Protein AF-A0A0H3I2M7-F1 (afdb_monomer_lite)

Foldseek 3Di:
DDDPPDDDDQDPVSCQQVPLDPAEDECLLQLQCAPVNDGDDLVSSVVSVVVVVVVCCVPRVNHHYDADPPGSVVSVVVNVVCVLVLVLQLQLLVVLLLVLPDADDLVRLVVSLVVSLVSCVVSVHACQQQSNVLSLLSSQPPDPDALSCLLSVRDNPDDSSSSSSSSSLSVVLLVQVLVVVVCVLVVHPDDGDDDDPRPSSVVVSCLQPVDDDDDDDDDDPDSRRDGDLVSRDPDPSSSVSCCVRVVPD

pLDDT: mean 80.46, std 16.55, range [29.14, 97.88]

Sequence (249 aa):
MNEKKGSAELDYFDSIFLNDNKLTLD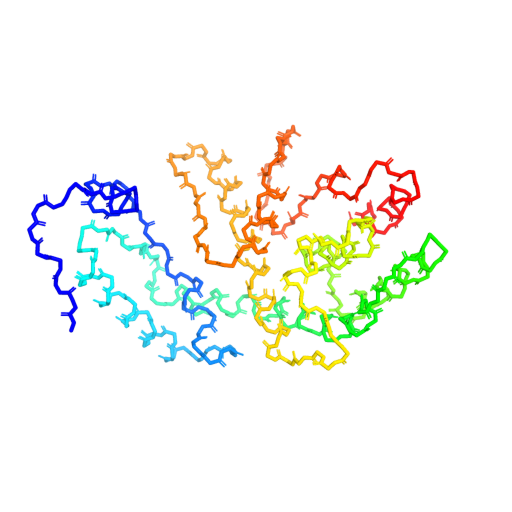LTFWVLESNKREFPSTDIMDEQLNYAKSNLKRALPNVKVAEYPGGNIYYHNISSAIKNITNQRMDLLLKAAPLINRQFTSETREAIVHEIFELVDECKLSRSDISVILIFLRITMNEKKNPAQGVIKDSQCYTLKKAYNTACDLGSIEWLINLIRKHEMENSHFNIAFITQDKALAKLGALMLAQKNSSSDGDKISAKTSFPMSIFSDSLQTLNLVKKYLSND

Organism: Pectobacterium parmentieri (NCBI:txid1905730)

Radius of gyration: 20.04 Å; chains: 1; bounding box: 41×41×62 Å

Structure (mmCIF, N/CA/C/O backbone):
data_AF-A0A0H3I2M7-F1
#
_entry.id   AF-A0A0H3I2M7-F1
#
loop_
_atom_site.group_PDB
_atom_site.id
_atom_site.type_symbol
_atom_site.label_atom_id
_atom_site.label_alt_id
_atom_site.label_comp_id
_atom_site.label_asym_id
_atom_site.label_entity_id
_atom_site.label_seq_id
_atom_site.pdbx_PDB_ins_code
_atom_site.Cartn_x
_atom_site.Cartn_y
_atom_site.Cartn_z
_atom_site.occupancy
_atom_site.B_iso_or_equiv
_atom_site.auth_seq_id
_atom_site.auth_comp_id
_atom_site.auth_asym_id
_atom_site.auth_atom_id
_atom_site.pdbx_PDB_model_num
ATOM 1 N N . MET A 1 1 ? -13.767 -11.898 -30.631 1.00 38.69 1 MET A N 1
ATOM 2 C CA . MET A 1 1 ? -12.843 -10.800 -30.273 1.00 38.69 1 MET A CA 1
ATOM 3 C C . MET A 1 1 ? -13.276 -9.598 -31.092 1.00 38.69 1 MET A C 1
ATOM 5 O O . MET A 1 1 ? -13.317 -9.725 -32.306 1.00 38.69 1 MET A O 1
ATOM 9 N N . ASN A 1 2 ? -13.719 -8.512 -30.457 1.00 34.72 2 ASN A N 1
ATOM 10 C CA . ASN A 1 2 ? -14.200 -7.335 -31.183 1.00 34.72 2 ASN A CA 1
ATOM 11 C C . ASN A 1 2 ? -13.000 -6.507 -31.649 1.00 34.72 2 ASN A C 1
ATOM 13 O O . ASN A 1 2 ? -12.452 -5.726 -30.879 1.00 34.72 2 ASN A O 1
ATOM 17 N N . GLU A 1 3 ? -12.588 -6.691 -32.900 1.00 41.00 3 GLU A N 1
ATOM 18 C CA . GLU A 1 3 ? -11.785 -5.693 -33.605 1.00 41.00 3 GLU A CA 1
ATOM 19 C C . GLU A 1 3 ? -12.649 -4.431 -33.776 1.00 41.00 3 GLU A C 1
ATOM 21 O O . GLU A 1 3 ? -13.757 -4.505 -34.318 1.00 41.00 3 GLU A O 1
ATOM 26 N N . LYS A 1 4 ? -12.187 -3.274 -33.273 1.00 44.56 4 LYS A N 1
ATOM 27 C CA . LYS A 1 4 ? -12.850 -1.986 -33.538 1.00 44.56 4 LYS A CA 1
ATOM 28 C C . LYS A 1 4 ? -12.800 -1.751 -35.058 1.00 44.56 4 LYS A C 1
ATOM 30 O O . LYS A 1 4 ? -11.735 -1.531 -35.628 1.00 44.56 4 LYS A O 1
ATOM 35 N N . LYS A 1 5 ? -13.961 -1.828 -35.716 1.00 42.75 5 LYS A N 1
ATOM 36 C CA . LYS A 1 5 ? -14.149 -1.444 -37.121 1.00 42.75 5 LYS A CA 1
ATOM 37 C C . LYS A 1 5 ? -14.041 0.077 -37.259 1.00 42.75 5 LYS A C 1
ATOM 39 O O . LYS A 1 5 ? -14.928 0.778 -36.789 1.00 42.75 5 LYS A O 1
ATOM 44 N N . GLY A 1 6 ? -13.040 0.537 -38.007 1.00 44.16 6 GLY A N 1
ATOM 45 C CA . GLY A 1 6 ? -13.028 1.853 -38.656 1.00 44.16 6 GLY A CA 1
ATOM 46 C C . GLY A 1 6 ? -12.839 3.062 -37.736 1.00 44.16 6 GLY A C 1
ATOM 47 O O . GLY A 1 6 ? -12.928 2.963 -36.519 1.00 44.16 6 GLY A O 1
ATOM 48 N N . SER A 1 7 ? -12.538 4.198 -38.368 1.00 50.72 7 SER A N 1
ATOM 49 C CA . SER A 1 7 ? -12.107 5.489 -37.813 1.00 50.72 7 SER A CA 1
ATOM 50 C C . SER A 1 7 ? -13.104 6.138 -36.838 1.00 50.72 7 SER A C 1
ATOM 52 O O . SER A 1 7 ? -13.720 7.157 -37.150 1.00 50.72 7 SER A O 1
ATOM 54 N N . ALA A 1 8 ? -13.284 5.550 -35.661 1.00 56.09 8 ALA A N 1
ATOM 55 C CA . ALA A 1 8 ? -13.907 6.228 -34.536 1.00 56.09 8 ALA A CA 1
ATOM 56 C C . ALA A 1 8 ? -12.916 7.261 -33.980 1.00 56.09 8 ALA A C 1
ATOM 58 O O . ALA A 1 8 ? -11.735 6.944 -33.823 1.00 56.09 8 ALA A O 1
ATOM 59 N N . GLU A 1 9 ? -13.387 8.480 -33.696 1.00 60.38 9 GLU A N 1
ATOM 60 C CA . GLU A 1 9 ? -12.629 9.429 -32.874 1.00 60.38 9 GLU A CA 1
ATOM 61 C C . GLU A 1 9 ? -12.138 8.705 -31.618 1.00 60.38 9 GLU A C 1
ATOM 63 O O . GLU A 1 9 ? -12.906 7.991 -30.964 1.00 60.38 9 GLU A O 1
ATOM 68 N N . LEU A 1 10 ? -10.843 8.847 -31.325 1.00 60.72 10 LEU A N 1
ATOM 69 C CA . LEU A 1 10 ? -10.252 8.287 -30.117 1.00 60.72 10 LEU A CA 1
ATOM 70 C C . LEU A 1 10 ? -11.022 8.858 -28.924 1.00 60.72 10 LEU A C 1
ATOM 72 O O . LEU A 1 10 ? -11.097 10.076 -28.757 1.00 60.72 10 LEU A O 1
ATOM 76 N N . ASP A 1 11 ? -11.609 7.986 -28.108 1.00 67.81 11 ASP A N 1
ATOM 77 C CA . ASP A 1 11 ? -12.215 8.422 -26.856 1.00 67.81 11 ASP A CA 1
ATOM 78 C C . ASP A 1 11 ? -11.144 8.979 -25.895 1.00 67.81 11 ASP A C 1
ATOM 80 O O . ASP A 1 11 ? -9.942 8.894 -26.148 1.00 67.81 11 ASP A O 1
ATOM 84 N N . TYR A 1 12 ? -11.560 9.603 -24.788 1.00 62.97 12 TYR A N 1
ATOM 85 C CA . TYR A 1 12 ? -10.623 10.235 -23.850 1.00 62.97 12 TYR A CA 1
ATOM 86 C C . TYR A 1 12 ? -9.526 9.271 -23.368 1.00 62.97 12 TYR A C 1
ATOM 88 O O . TYR A 1 12 ? -8.372 9.674 -23.236 1.00 62.97 12 TYR A O 1
ATOM 96 N N . PHE A 1 13 ? -9.859 7.995 -23.160 1.00 67.75 13 PHE A N 1
ATOM 97 C CA . PHE A 1 13 ? -8.889 6.985 -22.756 1.00 67.75 13 PHE A CA 1
ATOM 98 C C . PHE A 1 13 ? -7.943 6.660 -23.917 1.00 67.75 13 PHE A C 1
ATOM 100 O O . PHE A 1 13 ? -6.727 6.778 -23.773 1.00 67.75 13 PHE A O 1
ATOM 107 N N . ASP A 1 14 ? -8.494 6.361 -25.091 1.00 66.25 14 ASP A N 1
ATOM 108 C CA . ASP A 1 14 ? -7.743 6.119 -26.320 1.00 66.25 14 ASP A CA 1
ATOM 109 C C . ASP A 1 14 ? -6.790 7.297 -26.635 1.00 66.25 14 ASP A C 1
ATOM 111 O O . ASP A 1 14 ? -5.629 7.080 -26.965 1.00 66.25 14 ASP A O 1
ATOM 115 N N . SER A 1 15 ? -7.198 8.552 -26.425 1.00 66.12 15 SER A N 1
ATOM 116 C CA . SER A 1 15 ? -6.355 9.738 -26.654 1.00 66.12 15 SER A CA 1
ATOM 117 C C . SER A 1 15 ? -5.155 9.869 -25.698 1.00 66.12 15 SER A C 1
ATOM 119 O O . SER A 1 15 ? -4.129 10.446 -26.071 1.00 66.12 15 SER A O 1
ATOM 121 N N . ILE A 1 16 ? -5.248 9.320 -24.480 1.00 68.81 16 ILE A N 1
ATOM 122 C CA . ILE A 1 16 ? -4.160 9.330 -23.486 1.00 68.81 16 ILE A CA 1
ATOM 123 C C . ILE A 1 16 ? -3.119 8.247 -23.792 1.00 68.81 16 ILE A C 1
ATOM 125 O O . ILE A 1 16 ? -1.935 8.444 -23.509 1.00 68.81 16 ILE A O 1
ATOM 129 N N . PHE A 1 17 ? -3.527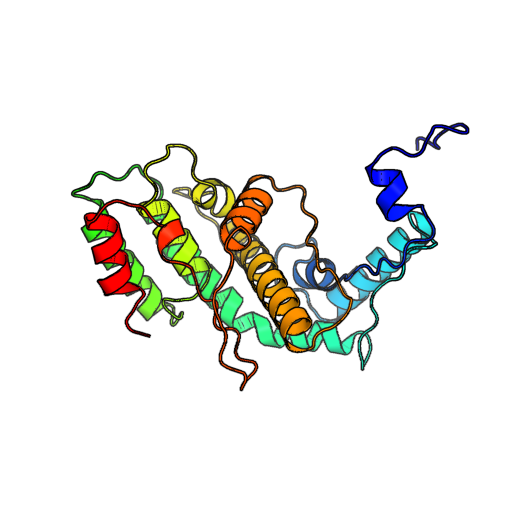 7.116 -24.369 1.00 67.31 17 PHE A N 1
ATOM 130 C CA . PHE A 1 17 ? -2.644 5.958 -24.556 1.00 67.31 17 PHE A CA 1
ATOM 131 C C . PHE A 1 17 ? -2.240 5.686 -26.011 1.00 67.31 17 PHE A C 1
ATOM 133 O O . PHE A 1 17 ? -1.226 5.029 -26.228 1.00 67.31 17 PHE A O 1
ATOM 140 N N . LEU A 1 18 ? -3.007 6.156 -26.999 1.00 65.94 18 LEU A N 1
ATOM 141 C CA . LEU A 1 18 ? -2.792 5.856 -28.423 1.00 65.94 18 LEU A CA 1
ATOM 142 C C . LEU A 1 18 ? -2.214 7.028 -29.226 1.00 65.94 18 LEU A C 1
ATOM 144 O O . LEU A 1 18 ? -1.756 6.812 -30.347 1.00 65.94 18 LEU A O 1
ATOM 148 N N . ASN A 1 19 ? -2.197 8.243 -28.670 1.00 64.69 19 ASN A N 1
ATOM 149 C CA . ASN A 1 19 ? -1.434 9.352 -29.247 1.00 64.69 19 ASN A CA 1
ATOM 150 C C . ASN A 1 19 ? 0.065 9.199 -28.938 1.00 64.69 19 ASN A C 1
ATOM 152 O O . ASN A 1 19 ? 0.439 8.456 -28.029 1.00 64.69 19 ASN A O 1
ATOM 156 N N . ASP A 1 20 ? 0.909 9.902 -29.702 1.00 59.69 20 ASP A N 1
ATOM 157 C CA . ASP A 1 20 ? 2.383 9.889 -29.642 1.00 59.69 20 ASP A CA 1
ATOM 158 C C . ASP A 1 20 ? 2.896 10.566 -28.351 1.00 59.69 20 ASP A C 1
ATOM 160 O O . ASP A 1 20 ? 3.524 11.629 -28.323 1.00 59.69 20 ASP A O 1
ATOM 164 N N . ASN A 1 21 ? 2.502 9.979 -27.229 1.00 61.84 21 ASN A N 1
ATOM 165 C CA . ASN A 1 21 ? 2.554 10.579 -25.917 1.00 61.84 21 ASN A CA 1
ATOM 166 C C . ASN A 1 21 ? 3.865 10.176 -25.247 1.00 61.84 21 ASN A C 1
ATOM 168 O O . ASN A 1 21 ? 4.291 9.023 -25.296 1.00 61.84 21 ASN A O 1
ATOM 172 N N . LYS A 1 22 ? 4.490 11.118 -24.533 1.00 76.50 22 LYS A N 1
ATOM 173 C CA . LYS A 1 22 ? 5.675 10.887 -23.682 1.00 76.50 22 LYS A CA 1
ATOM 174 C C . LYS A 1 22 ? 5.338 10.071 -22.417 1.00 76.50 22 LYS A C 1
ATOM 176 O O . LYS A 1 22 ? 5.921 10.298 -21.361 1.00 76.50 22 LYS A O 1
ATOM 181 N N . LEU A 1 23 ? 4.361 9.172 -22.510 1.00 85.50 23 LEU A N 1
ATOM 182 C CA . LEU A 1 23 ? 3.895 8.325 -21.428 1.00 85.50 23 LEU A CA 1
ATOM 183 C C . LEU A 1 23 ? 4.835 7.131 -21.268 1.00 85.50 23 LEU A C 1
ATOM 185 O O . LEU A 1 23 ? 5.169 6.446 -22.238 1.00 85.50 23 LEU A O 1
ATOM 189 N N . THR A 1 24 ? 5.189 6.854 -20.019 1.00 89.50 24 THR A N 1
ATOM 190 C CA . THR A 1 24 ? 5.901 5.642 -19.628 1.00 89.50 24 THR A CA 1
ATOM 191 C C . THR A 1 24 ? 5.062 4.904 -18.591 1.00 89.50 24 THR A C 1
ATOM 193 O O . THR A 1 24 ? 4.664 5.495 -17.589 1.00 89.50 24 THR A O 1
ATOM 196 N N . LEU A 1 25 ? 4.788 3.622 -18.826 1.00 91.12 25 LEU A N 1
ATOM 197 C CA . LEU A 1 25 ? 4.092 2.749 -17.885 1.00 91.12 25 LEU A CA 1
ATOM 198 C C . LEU A 1 25 ? 5.090 2.026 -16.986 1.00 91.12 25 LEU A C 1
ATOM 200 O O . LEU A 1 25 ? 6.002 1.360 -17.474 1.00 91.12 25 LEU A O 1
ATOM 204 N N . ASP A 1 26 ? 4.872 2.106 -15.679 1.00 91.56 26 ASP A N 1
ATOM 205 C CA . ASP A 1 26 ? 5.591 1.306 -14.696 1.00 91.56 26 ASP A CA 1
ATOM 206 C C . ASP A 1 26 ? 4.775 0.056 -14.336 1.00 91.56 26 ASP A C 1
ATOM 208 O O . ASP A 1 26 ? 3.607 0.139 -13.960 1.00 91.56 26 ASP A O 1
ATOM 212 N N . LEU A 1 27 ? 5.405 -1.113 -14.456 1.00 91.94 27 LEU A N 1
ATOM 213 C CA . LEU A 1 27 ? 4.807 -2.417 -14.165 1.00 91.94 27 LEU A CA 1
ATOM 214 C C . LEU A 1 27 ? 5.106 -2.932 -12.751 1.00 91.94 27 LEU A C 1
ATOM 216 O O . LEU A 1 27 ? 4.725 -4.054 -12.428 1.00 91.94 27 LEU A O 1
ATOM 220 N N . THR A 1 28 ? 5.761 -2.143 -11.899 1.00 90.19 28 THR A N 1
ATOM 221 C CA . THR A 1 28 ? 6.196 -2.562 -10.558 1.00 90.19 28 THR A CA 1
ATOM 222 C C . THR A 1 28 ? 5.054 -3.174 -9.743 1.00 90.19 28 THR A C 1
ATOM 224 O O . THR A 1 28 ? 5.177 -4.308 -9.292 1.00 90.19 28 THR A O 1
ATOM 227 N N . PHE A 1 29 ? 3.900 -2.508 -9.634 1.00 87.38 29 PHE A N 1
ATOM 228 C CA . PHE A 1 29 ? 2.763 -3.048 -8.873 1.00 87.38 29 PHE A CA 1
ATOM 229 C C . PHE A 1 29 ? 2.151 -4.308 -9.476 1.00 87.38 29 PHE A C 1
ATOM 231 O O . PHE A 1 29 ? 1.806 -5.224 -8.734 1.00 87.38 29 PHE A O 1
ATOM 238 N N . TRP A 1 30 ? 2.091 -4.396 -10.807 1.00 87.88 30 TRP A N 1
ATOM 239 C CA . TRP A 1 30 ? 1.631 -5.608 -11.486 1.00 87.88 30 TRP A CA 1
ATOM 240 C C . TRP A 1 30 ? 2.498 -6.817 -11.116 1.00 87.88 30 TRP A C 1
ATOM 242 O O . TRP A 1 30 ? 1.993 -7.902 -10.829 1.00 87.88 30 TRP A O 1
ATOM 252 N N . VAL A 1 31 ? 3.817 -6.616 -11.102 1.00 89.38 31 VAL A N 1
ATOM 253 C CA . VAL A 1 31 ? 4.798 -7.660 -10.793 1.00 89.38 31 VAL A CA 1
ATOM 254 C C . VAL A 1 31 ? 4.773 -8.045 -9.311 1.00 89.38 31 VAL A C 1
ATOM 256 O O . VAL A 1 31 ? 4.933 -9.221 -8.993 1.00 89.38 31 VAL A O 1
ATOM 259 N N . LEU A 1 32 ? 4.560 -7.080 -8.410 1.00 84.75 32 LEU A N 1
ATOM 260 C CA . LEU A 1 32 ? 4.584 -7.297 -6.960 1.00 84.75 32 LEU A CA 1
ATOM 261 C C . LEU A 1 32 ? 3.312 -7.949 -6.406 1.00 84.75 32 LEU A C 1
ATOM 263 O O . LEU A 1 32 ? 3.423 -8.790 -5.518 1.00 84.75 32 LEU A O 1
ATOM 267 N N . GLU A 1 33 ? 2.126 -7.564 -6.887 1.00 79.19 33 GLU A N 1
ATOM 268 C CA . GLU A 1 33 ? 0.854 -8.076 -6.351 1.00 79.19 33 GLU A CA 1
ATOM 269 C C . GLU A 1 33 ? 0.611 -9.531 -6.770 1.00 79.19 33 GLU A C 1
ATOM 271 O O . GLU A 1 33 ? 0.159 -10.339 -5.958 1.00 79.19 33 GLU A O 1
ATOM 276 N N . SER A 1 34 ? 0.973 -9.876 -8.017 1.00 66.00 34 SER A N 1
ATOM 277 C CA . SER A 1 34 ? 0.745 -11.187 -8.637 1.00 66.00 34 SER A CA 1
ATOM 278 C C . SER A 1 34 ? -0.731 -11.630 -8.640 1.00 66.00 34 SER A C 1
ATOM 280 O O . SER A 1 34 ? -1.533 -11.368 -7.746 1.00 66.00 34 SER A O 1
ATOM 282 N N . ASN A 1 35 ? -1.134 -12.416 -9.639 1.00 64.75 35 ASN A N 1
ATOM 283 C CA . ASN A 1 35 ? -2.511 -12.925 -9.709 1.00 64.75 35 ASN A CA 1
ATOM 284 C C . ASN A 1 35 ? -2.892 -13.860 -8.540 1.00 64.75 35 ASN A C 1
ATOM 286 O O . ASN A 1 35 ? -4.071 -14.177 -8.357 1.00 64.75 35 ASN A O 1
ATOM 290 N N . LYS A 1 36 ? -1.912 -14.319 -7.749 1.00 68.25 36 LYS A N 1
ATOM 291 C CA . LYS A 1 36 ? -2.117 -15.271 -6.649 1.00 68.25 36 LYS A CA 1
ATOM 292 C C . LYS A 1 36 ? -2.449 -14.622 -5.301 1.00 68.25 36 LYS A C 1
ATOM 294 O O . LYS A 1 36 ? -2.911 -15.338 -4.416 1.00 68.25 36 LYS A O 1
ATOM 299 N N . ARG A 1 37 ? -2.331 -13.291 -5.167 1.00 71.19 37 ARG A N 1
ATOM 300 C CA . ARG A 1 37 ? -2.586 -12.552 -3.909 1.00 71.19 37 ARG A CA 1
ATOM 301 C C . ARG A 1 37 ? -1.761 -13.094 -2.734 1.00 71.19 37 ARG A C 1
ATOM 303 O O . ARG A 1 37 ? -2.264 -13.308 -1.631 1.00 71.19 37 ARG A O 1
ATOM 310 N N . GLU A 1 38 ? -0.500 -13.355 -3.038 1.00 77.19 38 GLU A N 1
ATOM 311 C CA . GLU A 1 38 ? 0.567 -13.783 -2.144 1.00 77.19 38 GLU A CA 1
ATOM 312 C C . GLU A 1 38 ? 1.882 -13.249 -2.718 1.00 77.19 38 GLU A C 1
ATOM 314 O O . GLU A 1 38 ? 1.956 -12.960 -3.915 1.00 77.19 38 GLU A O 1
ATOM 319 N N . PHE A 1 39 ? 2.929 -13.160 -1.895 1.00 80.69 39 PHE A N 1
ATOM 320 C CA . PHE A 1 39 ? 4.249 -12.758 -2.379 1.00 80.69 39 PHE A CA 1
ATOM 321 C C . PHE A 1 39 ? 4.731 -13.683 -3.505 1.00 80.69 39 PHE A C 1
ATOM 323 O O . PHE A 1 39 ? 4.948 -14.872 -3.248 1.00 80.69 39 PHE A O 1
ATOM 330 N N . PRO A 1 40 ? 4.930 -13.171 -4.732 1.00 84.88 40 PRO A N 1
ATOM 331 C CA . PRO A 1 40 ? 5.389 -14.001 -5.833 1.00 84.88 40 PRO A CA 1
ATOM 332 C C . PRO A 1 40 ? 6.842 -14.440 -5.623 1.00 84.88 40 PRO A C 1
ATOM 334 O O . PRO A 1 40 ? 7.666 -13.690 -5.095 1.00 84.88 40 PRO A O 1
ATOM 337 N N . SER A 1 41 ? 7.169 -15.653 -6.076 1.00 89.69 41 SER A N 1
ATOM 338 C CA . SER A 1 41 ? 8.565 -16.054 -6.268 1.00 89.69 41 SER A CA 1
ATOM 339 C C . SER A 1 41 ? 9.186 -15.261 -7.416 1.00 89.69 41 SER A C 1
ATOM 341 O O . SER A 1 41 ? 8.472 -14.780 -8.294 1.00 89.69 41 SER A O 1
ATOM 343 N N . THR A 1 42 ? 10.515 -15.168 -7.450 1.00 91.44 42 THR A N 1
ATOM 344 C CA . THR A 1 42 ? 11.256 -14.485 -8.525 1.00 91.44 42 THR A CA 1
ATOM 345 C C . THR A 1 42 ? 10.866 -14.992 -9.914 1.00 91.44 42 THR A C 1
ATOM 347 O O . THR A 1 42 ? 10.625 -14.188 -10.808 1.00 91.44 42 THR A O 1
ATOM 350 N N . ASP A 1 43 ? 10.680 -16.305 -10.066 1.00 91.38 43 ASP A N 1
ATOM 351 C CA . ASP A 1 43 ? 10.264 -16.915 -11.335 1.00 91.38 43 ASP A CA 1
ATOM 352 C C . ASP A 1 43 ? 8.867 -16.441 -11.764 1.00 91.38 43 ASP A C 1
ATOM 354 O O . ASP A 1 43 ? 8.645 -16.102 -12.926 1.00 91.38 43 ASP A O 1
ATOM 358 N N . ILE A 1 44 ? 7.927 -16.354 -10.812 1.00 91.19 44 ILE A N 1
ATOM 359 C CA . ILE A 1 44 ? 6.575 -15.839 -11.071 1.00 91.19 44 ILE A CA 1
ATOM 360 C C . ILE A 1 44 ? 6.641 -14.353 -11.435 1.00 91.19 44 ILE A C 1
ATOM 362 O O . ILE A 1 44 ? 5.919 -13.914 -12.326 1.00 91.19 44 ILE A O 1
ATOM 366 N N . MET A 1 45 ? 7.496 -13.570 -10.774 1.00 92.31 45 MET A N 1
ATOM 367 C CA . MET A 1 45 ? 7.674 -12.150 -11.092 1.00 92.31 45 MET A CA 1
ATOM 368 C C . MET A 1 45 ? 8.158 -11.957 -12.531 1.00 92.31 45 MET A C 1
ATOM 370 O O . MET A 1 45 ? 7.604 -11.134 -13.264 1.00 92.31 45 MET A O 1
ATOM 374 N N . ASP A 1 46 ? 9.146 -12.748 -12.949 1.00 93.00 46 ASP A N 1
ATOM 375 C CA . ASP A 1 46 ? 9.714 -12.698 -14.295 1.00 93.00 46 ASP A CA 1
ATOM 376 C C . ASP A 1 46 ? 8.687 -13.114 -15.357 1.00 93.00 46 ASP A C 1
ATOM 378 O O . ASP A 1 46 ? 8.541 -12.446 -16.386 1.00 93.00 46 ASP A O 1
ATOM 382 N N . GLU A 1 47 ? 7.918 -14.172 -15.088 1.00 91.88 47 GLU A N 1
ATOM 383 C CA . GLU A 1 47 ? 6.816 -14.614 -15.945 1.00 91.88 47 GLU A CA 1
ATOM 384 C C . GLU A 1 47 ? 5.741 -13.524 -16.090 1.00 91.88 47 GLU A C 1
ATOM 386 O O . GLU A 1 47 ? 5.348 -13.179 -17.209 1.00 91.88 47 GLU A O 1
ATOM 391 N N . GLN A 1 48 ? 5.294 -12.931 -14.976 1.00 89.94 48 GLN A N 1
ATOM 392 C CA . GLN A 1 48 ? 4.271 -11.879 -14.970 1.00 89.94 48 GLN A CA 1
ATOM 393 C C . GLN A 1 48 ? 4.732 -10.623 -15.710 1.00 89.94 48 GLN A C 1
ATOM 395 O O . GLN A 1 48 ? 3.945 -10.025 -16.450 1.00 89.94 48 GLN A O 1
ATOM 400 N N . LEU A 1 49 ? 5.999 -10.234 -15.554 1.00 92.50 49 LEU A N 1
ATOM 401 C CA . LEU A 1 49 ? 6.570 -9.097 -16.267 1.00 92.50 49 LEU A CA 1
ATOM 402 C C . LEU A 1 49 ? 6.596 -9.345 -17.779 1.00 92.50 49 LEU A C 1
ATOM 404 O O . LEU A 1 49 ? 6.168 -8.485 -18.552 1.00 92.50 49 LEU A O 1
ATOM 408 N N . ASN A 1 50 ? 7.058 -10.522 -18.208 1.00 92.62 50 ASN A N 1
ATOM 409 C CA . ASN A 1 50 ? 7.096 -10.896 -19.623 1.00 92.62 50 ASN A CA 1
ATOM 410 C C . ASN A 1 50 ? 5.690 -10.959 -20.231 1.00 92.62 50 ASN A C 1
ATOM 412 O O . ASN A 1 50 ? 5.462 -10.463 -21.341 1.00 92.62 50 ASN A O 1
ATOM 416 N N . TYR A 1 51 ? 4.731 -11.510 -19.485 1.00 92.25 51 TYR A N 1
ATOM 417 C CA . TYR A 1 51 ? 3.324 -11.546 -19.870 1.00 92.25 51 TYR A CA 1
ATOM 418 C C . TYR A 1 51 ? 2.738 -10.134 -20.031 1.00 92.25 51 TYR A C 1
ATOM 420 O O . TYR A 1 51 ? 2.120 -9.828 -21.056 1.00 92.25 51 TYR A O 1
ATOM 428 N N . ALA A 1 52 ? 2.964 -9.245 -19.059 1.00 92.00 52 ALA A N 1
ATOM 429 C CA . ALA A 1 52 ? 2.483 -7.867 -19.103 1.00 92.00 52 ALA A CA 1
ATOM 430 C C . ALA A 1 52 ? 3.105 -7.077 -20.261 1.00 92.00 52 ALA A C 1
ATOM 432 O O . ALA A 1 52 ? 2.375 -6.464 -21.040 1.00 92.00 52 ALA A O 1
ATOM 433 N N . LYS A 1 53 ? 4.432 -7.154 -20.440 1.00 93.00 53 LYS A N 1
ATOM 434 C CA . LYS A 1 53 ? 5.144 -6.511 -21.558 1.00 93.00 53 LYS A CA 1
ATOM 435 C C . LYS A 1 53 ? 4.615 -6.978 -22.913 1.00 93.00 53 LYS A C 1
ATOM 437 O O . LYS A 1 53 ? 4.380 -6.155 -23.794 1.00 93.00 53 LYS A O 1
ATOM 442 N N . SER A 1 54 ? 4.380 -8.280 -23.073 1.00 93.19 54 SER A N 1
ATOM 443 C CA . SER A 1 54 ? 3.851 -8.847 -24.321 1.00 93.19 54 SER A CA 1
ATOM 444 C C . SER A 1 54 ? 2.437 -8.347 -24.625 1.00 93.19 54 SER A C 1
ATOM 446 O O . SER A 1 54 ? 2.134 -7.986 -25.763 1.00 93.19 54 SER A O 1
ATOM 448 N N . ASN A 1 55 ? 1.571 -8.271 -23.609 1.00 92.50 55 ASN A N 1
ATOM 449 C CA . ASN A 1 55 ? 0.218 -7.745 -23.775 1.00 92.50 55 ASN A CA 1
ATOM 450 C C . ASN A 1 55 ? 0.200 -6.243 -24.057 1.00 92.50 55 ASN A C 1
ATOM 452 O O . ASN A 1 55 ? -0.523 -5.819 -24.958 1.00 92.50 55 ASN A O 1
ATOM 456 N N . LEU A 1 56 ? 1.019 -5.458 -23.354 1.00 90.69 56 LEU A N 1
ATOM 457 C CA . LEU A 1 56 ? 1.154 -4.025 -23.609 1.00 90.69 56 LEU A CA 1
ATOM 458 C C . LEU A 1 56 ? 1.688 -3.755 -25.009 1.00 90.69 56 LEU A C 1
ATOM 460 O O . LEU A 1 56 ? 1.094 -2.964 -25.724 1.00 90.69 56 LEU A O 1
ATOM 464 N N . LYS A 1 57 ? 2.725 -4.467 -25.460 1.00 90.06 57 LYS A N 1
ATOM 465 C CA . LYS A 1 57 ? 3.256 -4.305 -26.821 1.00 90.06 57 LYS A CA 1
ATOM 466 C C . LYS A 1 57 ? 2.206 -4.590 -27.900 1.00 90.06 57 LYS A C 1
ATOM 468 O O . LYS A 1 57 ? 2.232 -3.974 -28.958 1.00 90.06 57 LYS A O 1
ATOM 473 N N . ARG A 1 58 ? 1.286 -5.525 -27.644 1.00 88.44 58 ARG A N 1
ATOM 474 C CA . ARG A 1 58 ? 0.192 -5.851 -28.567 1.00 88.44 58 ARG A CA 1
ATOM 475 C C . ARG A 1 58 ? -0.941 -4.823 -28.530 1.00 88.44 58 ARG A C 1
ATOM 477 O O . ARG A 1 58 ? -1.492 -4.514 -29.579 1.00 88.44 58 ARG A O 1
ATOM 484 N N . ALA A 1 59 ? -1.321 -4.348 -27.344 1.00 86.81 59 ALA A N 1
ATOM 485 C CA . ALA A 1 59 ? -2.466 -3.454 -27.165 1.00 86.81 59 ALA A CA 1
ATOM 486 C C . ALA A 1 59 ? -2.114 -1.968 -27.353 1.00 86.81 59 ALA A C 1
ATOM 488 O O . ALA A 1 59 ? -2.913 -1.214 -27.893 1.00 86.81 59 ALA A O 1
ATOM 489 N N . LEU A 1 60 ? -0.923 -1.565 -26.908 1.00 86.56 60 LEU A N 1
ATOM 490 C CA . LEU A 1 60 ? -0.406 -0.197 -26.838 1.00 86.56 60 LEU A CA 1
ATOM 491 C C . LEU A 1 60 ? 1.050 -0.156 -27.359 1.00 86.56 60 LEU A C 1
ATOM 493 O O . LEU A 1 60 ? 1.974 0.123 -26.592 1.00 86.56 60 LEU A O 1
ATOM 497 N N . PRO A 1 61 ? 1.291 -0.453 -28.651 1.00 83.69 61 PRO A N 1
ATOM 498 C CA . PRO A 1 61 ? 2.638 -0.661 -29.199 1.00 83.69 61 PRO A CA 1
ATOM 499 C C . PRO A 1 61 ? 3.574 0.550 -29.080 1.00 83.69 61 PRO A C 1
ATOM 501 O O . PRO A 1 61 ? 4.790 0.372 -29.059 1.00 83.69 61 PRO A O 1
ATOM 504 N N . ASN A 1 62 ? 3.016 1.760 -28.994 1.00 83.62 62 ASN A N 1
ATOM 505 C CA . ASN A 1 62 ? 3.776 3.011 -28.949 1.00 83.62 62 ASN A CA 1
ATOM 506 C C . ASN A 1 62 ? 4.055 3.497 -27.518 1.00 83.62 62 ASN A C 1
ATOM 508 O O . ASN A 1 62 ? 4.846 4.419 -27.325 1.00 83.62 62 ASN A O 1
ATOM 512 N N . VAL A 1 63 ? 3.427 2.892 -26.504 1.00 86.62 63 VAL A N 1
ATOM 513 C CA . VAL A 1 63 ? 3.628 3.291 -25.108 1.00 86.62 63 VAL A CA 1
ATOM 514 C C . VAL A 1 63 ? 4.920 2.679 -24.583 1.00 86.62 63 VAL A C 1
ATOM 516 O O . VAL A 1 63 ? 5.150 1.473 -24.690 1.00 86.62 63 VAL A O 1
ATOM 519 N N . LYS A 1 64 ? 5.771 3.510 -23.975 1.00 89.44 64 LYS A N 1
ATOM 520 C CA . LYS A 1 64 ? 7.007 3.031 -23.355 1.00 89.44 64 LYS A CA 1
ATOM 521 C C . LYS A 1 64 ? 6.692 2.310 -22.052 1.00 89.44 64 LYS A C 1
ATOM 523 O O . LYS A 1 64 ? 5.852 2.751 -21.273 1.00 89.44 64 LYS A O 1
ATOM 528 N N . VAL A 1 65 ? 7.411 1.229 -21.789 1.00 91.56 65 VAL A N 1
ATOM 529 C CA . VAL A 1 65 ? 7.434 0.577 -20.476 1.00 91.56 65 VAL A CA 1
ATOM 530 C C . VAL A 1 65 ? 8.714 1.010 -19.772 1.00 91.56 65 VAL A C 1
ATOM 532 O O . VAL A 1 65 ? 9.767 1.053 -20.405 1.00 91.56 65 VAL A O 1
ATOM 535 N N . ALA A 1 66 ? 8.625 1.366 -18.492 1.00 91.12 66 ALA A N 1
ATOM 536 C CA . ALA A 1 66 ? 9.783 1.747 -17.697 1.00 91.12 66 ALA A CA 1
ATOM 537 C C . ALA A 1 66 ? 10.796 0.595 -17.637 1.00 91.12 66 ALA A C 1
ATOM 539 O O . ALA A 1 66 ? 10.434 -0.567 -17.429 1.00 91.12 66 ALA A O 1
ATOM 540 N N . GLU A 1 67 ? 12.071 0.937 -17.794 1.00 89.69 67 GLU A N 1
ATOM 541 C CA . GLU A 1 67 ? 13.189 0.017 -17.631 1.00 89.69 67 GLU A CA 1
ATOM 542 C C . GLU A 1 67 ? 14.076 0.513 -16.495 1.00 89.69 67 GLU A C 1
ATOM 544 O O . GLU A 1 67 ? 14.375 1.705 -16.394 1.00 89.69 67 GLU A O 1
ATOM 549 N N . TYR A 1 68 ? 14.490 -0.413 -15.636 1.00 89.31 68 TYR A N 1
ATOM 550 C CA . TYR A 1 68 ? 15.256 -0.115 -14.435 1.00 89.31 68 TYR A CA 1
ATOM 551 C C . TYR A 1 68 ? 16.664 -0.715 -14.519 1.00 89.31 68 TYR A C 1
ATOM 553 O O . TYR A 1 68 ? 16.847 -1.772 -15.137 1.00 89.31 68 TYR A O 1
ATOM 561 N N . PRO A 1 69 ? 17.674 -0.078 -13.894 1.00 86.56 69 PRO A N 1
ATOM 562 C CA . PRO A 1 69 ? 19.016 -0.642 -13.806 1.00 86.56 69 PRO A CA 1
ATOM 563 C C . PRO A 1 69 ? 18.995 -2.060 -13.223 1.00 86.56 69 PRO A C 1
ATOM 565 O O . PRO A 1 69 ? 18.324 -2.320 -12.226 1.00 86.56 69 PRO A O 1
ATOM 568 N N . GLY A 1 70 ? 19.731 -2.981 -13.848 1.00 86.81 70 GLY A N 1
ATOM 569 C CA . GLY A 1 70 ? 19.752 -4.393 -13.446 1.00 86.81 70 GLY A CA 1
ATOM 570 C C . GLY A 1 70 ? 18.561 -5.226 -13.943 1.00 86.81 70 GLY A C 1
ATOM 571 O O . GLY A 1 70 ? 18.475 -6.407 -13.614 1.00 86.81 70 GLY A O 1
ATOM 572 N N . GLY A 1 71 ? 17.659 -4.653 -14.749 1.00 90.44 71 GLY A N 1
ATOM 573 C CA . GLY A 1 71 ? 16.5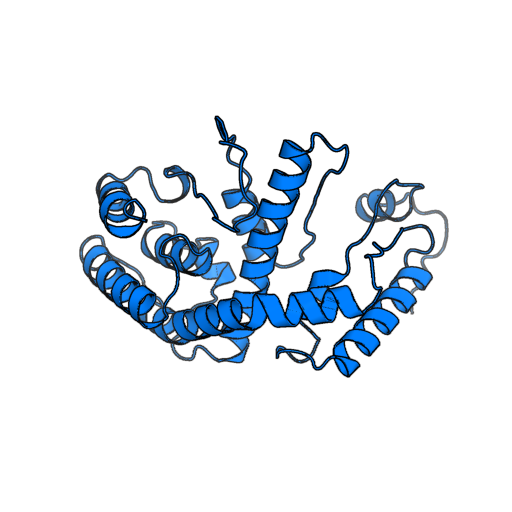47 -5.385 -15.356 1.00 90.44 71 GLY A CA 1
ATOM 574 C C . GLY A 1 71 ? 15.607 -5.971 -14.303 1.00 90.44 71 GLY A C 1
ATOM 575 O O . GLY A 1 71 ? 15.152 -5.263 -13.408 1.00 90.44 71 GLY A O 1
ATOM 576 N N . ASN A 1 72 ? 15.321 -7.272 -14.390 1.00 90.81 72 ASN A N 1
ATOM 577 C CA . ASN A 1 72 ? 14.349 -7.921 -13.507 1.00 90.81 72 ASN A CA 1
ATOM 578 C C . ASN A 1 72 ? 14.761 -7.934 -12.025 1.00 90.81 72 ASN A C 1
ATOM 580 O O . ASN A 1 72 ? 13.893 -7.917 -11.151 1.00 90.81 72 ASN A O 1
ATOM 584 N N . ILE A 1 73 ? 16.069 -7.878 -11.743 1.00 93.06 73 ILE A N 1
ATOM 585 C CA . ILE A 1 73 ? 16.622 -7.843 -10.379 1.00 93.06 73 ILE A CA 1
ATOM 586 C C . ILE A 1 73 ? 16.043 -6.668 -9.578 1.00 93.06 73 ILE A C 1
ATOM 588 O O . ILE A 1 73 ? 15.849 -6.781 -8.368 1.00 93.06 73 ILE A O 1
ATOM 592 N N . TYR A 1 74 ? 15.707 -5.558 -10.245 1.00 93.19 74 TYR A N 1
ATOM 593 C CA . TYR A 1 74 ? 15.015 -4.432 -9.623 1.00 93.19 74 TYR A CA 1
ATOM 594 C C . TYR A 1 74 ? 13.742 -4.881 -8.887 1.00 93.19 74 TYR A C 1
ATOM 596 O O . TYR A 1 74 ? 13.592 -4.613 -7.695 1.00 93.19 74 TYR A O 1
ATOM 604 N N . TYR A 1 75 ? 12.855 -5.621 -9.556 1.00 91.50 75 TYR A N 1
ATOM 605 C CA . TYR A 1 75 ? 11.579 -6.041 -8.973 1.00 91.50 75 TYR A CA 1
ATOM 606 C C . TYR A 1 75 ? 11.773 -7.036 -7.828 1.00 91.50 75 TYR A C 1
ATOM 608 O O . TYR A 1 75 ? 11.065 -6.961 -6.823 1.00 91.50 75 TYR A O 1
ATOM 616 N N . HIS A 1 76 ? 12.759 -7.931 -7.943 1.00 92.19 76 HIS A N 1
ATOM 617 C CA . HIS A 1 76 ? 13.097 -8.888 -6.885 1.00 92.19 76 HIS A CA 1
ATOM 618 C C . HIS A 1 76 ? 13.562 -8.161 -5.617 1.00 92.19 76 HIS A C 1
ATOM 620 O O . HIS A 1 76 ? 13.088 -8.455 -4.517 1.00 92.19 76 HIS A O 1
ATOM 626 N N . ASN A 1 77 ? 14.428 -7.158 -5.778 1.00 91.50 77 ASN A N 1
ATOM 627 C CA . ASN A 1 77 ? 14.931 -6.346 -4.673 1.00 91.50 77 ASN A CA 1
ATOM 628 C C . ASN A 1 77 ? 13.813 -5.547 -4.001 1.00 91.50 77 ASN A C 1
ATOM 630 O O . ASN A 1 77 ? 13.732 -5.534 -2.773 1.00 91.50 77 ASN A O 1
ATOM 634 N N . ILE A 1 78 ? 12.928 -4.923 -4.786 1.00 90.38 78 ILE A N 1
ATOM 635 C CA . ILE A 1 78 ? 11.777 -4.197 -4.240 1.00 90.38 78 ILE A CA 1
ATOM 636 C C . ILE A 1 78 ? 10.856 -5.142 -3.469 1.00 90.38 78 ILE A C 1
ATOM 638 O O . ILE A 1 78 ? 10.501 -4.834 -2.335 1.00 90.38 78 ILE A O 1
ATOM 642 N N . SER A 1 79 ? 10.526 -6.308 -4.031 1.00 89.50 79 SER A N 1
ATOM 643 C CA . SER A 1 79 ? 9.707 -7.326 -3.358 1.00 89.50 79 SER A CA 1
ATOM 644 C C . SER A 1 79 ? 10.288 -7.720 -2.004 1.00 89.50 79 SER A C 1
ATOM 646 O O . SER A 1 79 ? 9.591 -7.701 -0.989 1.00 89.50 79 SER A O 1
ATOM 648 N N . SER A 1 80 ? 11.595 -7.996 -1.967 1.00 89.19 80 SER A N 1
ATOM 649 C CA . SER A 1 80 ? 12.293 -8.313 -0.723 1.00 89.19 80 SER A CA 1
ATOM 650 C C . SER A 1 80 ? 12.265 -7.147 0.268 1.00 89.19 80 SER A C 1
ATOM 652 O O . SER A 1 80 ? 12.058 -7.371 1.460 1.00 89.19 80 SER A O 1
ATOM 654 N N . ALA A 1 81 ? 12.447 -5.911 -0.203 1.00 90.12 81 ALA A N 1
ATOM 655 C CA . ALA A 1 81 ? 12.478 -4.723 0.645 1.00 90.12 81 ALA A CA 1
ATOM 656 C C . ALA A 1 81 ? 11.115 -4.427 1.293 1.00 90.12 81 ALA A C 1
ATOM 658 O O . ALA A 1 81 ? 11.055 -4.082 2.472 1.00 90.12 81 ALA A O 1
ATOM 659 N N . ILE A 1 82 ? 10.015 -4.603 0.555 1.00 89.88 82 ILE A N 1
ATOM 660 C CA . ILE A 1 82 ? 8.666 -4.301 1.059 1.00 89.88 82 ILE A CA 1
ATOM 661 C C . ILE A 1 82 ? 8.024 -5.467 1.821 1.00 89.88 82 ILE A C 1
ATOM 663 O O . ILE A 1 82 ? 6.967 -5.298 2.436 1.00 89.88 82 ILE A O 1
ATOM 667 N N . LYS A 1 83 ? 8.633 -6.658 1.796 1.00 90.38 83 LYS A N 1
ATOM 668 C CA . LYS A 1 83 ? 8.052 -7.868 2.388 1.00 90.38 83 LYS A CA 1
ATOM 669 C C . LYS A 1 83 ? 7.735 -7.702 3.870 1.00 90.38 83 LYS A C 1
ATOM 671 O O . LYS A 1 83 ? 6.631 -8.023 4.302 1.00 90.38 83 LYS A O 1
ATOM 676 N N . ASN A 1 84 ? 8.691 -7.178 4.639 1.00 92.00 84 ASN A N 1
ATOM 677 C CA . ASN A 1 84 ? 8.519 -7.019 6.080 1.00 92.00 84 ASN A CA 1
ATOM 678 C C . ASN A 1 84 ? 7.383 -6.043 6.408 1.00 92.00 84 ASN A C 1
ATOM 680 O O . ASN A 1 84 ? 6.469 -6.407 7.141 1.00 92.00 84 ASN A O 1
ATOM 684 N N . ILE A 1 85 ? 7.397 -4.844 5.812 1.00 93.00 85 ILE A N 1
ATOM 685 C CA . ILE A 1 85 ? 6.374 -3.829 6.093 1.00 93.00 85 ILE A CA 1
ATOM 686 C C . ILE A 1 85 ? 4.976 -4.299 5.674 1.00 93.00 85 ILE A C 1
ATOM 688 O O . ILE A 1 85 ? 4.004 -4.090 6.391 1.00 93.00 85 ILE A O 1
ATOM 692 N N . THR A 1 86 ? 4.869 -5.019 4.557 1.00 92.69 86 THR A N 1
ATOM 693 C CA . THR A 1 86 ? 3.595 -5.592 4.107 1.00 92.69 86 THR A CA 1
ATOM 694 C C . THR A 1 86 ? 3.081 -6.647 5.084 1.00 92.69 86 THR A C 1
ATOM 696 O O . THR A 1 86 ? 1.904 -6.619 5.424 1.00 92.69 86 THR A O 1
ATOM 699 N N . ASN A 1 87 ? 3.945 -7.539 5.586 1.00 94.12 87 ASN A N 1
ATOM 700 C CA . ASN A 1 87 ? 3.550 -8.530 6.592 1.00 94.12 87 ASN A CA 1
ATOM 701 C C . ASN A 1 87 ? 3.061 -7.855 7.881 1.00 94.12 87 ASN A C 1
ATOM 703 O O . ASN A 1 87 ? 2.003 -8.208 8.389 1.00 94.12 87 ASN A O 1
ATOM 707 N N . GLN A 1 88 ? 3.770 -6.830 8.361 1.00 96.44 88 GLN A N 1
ATOM 708 C CA . GLN A 1 88 ? 3.350 -6.071 9.542 1.00 96.44 88 GLN A CA 1
ATOM 709 C C . GLN A 1 88 ? 1.985 -5.395 9.335 1.00 96.44 88 GLN A C 1
ATOM 711 O O . GLN A 1 88 ? 1.125 -5.446 10.215 1.00 96.44 88 GLN A O 1
ATOM 716 N N . ARG A 1 89 ? 1.748 -4.813 8.149 1.00 96.75 89 ARG A N 1
ATOM 717 C CA . ARG A 1 89 ? 0.437 -4.263 7.762 1.00 96.75 89 ARG A CA 1
ATOM 718 C C . ARG A 1 89 ? -0.643 -5.340 7.751 1.00 96.75 89 ARG A C 1
ATOM 720 O O . ARG A 1 89 ? -1.743 -5.096 8.238 1.00 96.75 89 ARG A O 1
ATOM 727 N N . MET A 1 90 ? -0.348 -6.523 7.213 1.00 96.06 90 MET A N 1
ATOM 728 C CA . MET A 1 90 ? -1.290 -7.643 7.194 1.00 96.06 90 MET A CA 1
ATOM 729 C C . MET A 1 90 ? -1.669 -8.092 8.606 1.00 96.06 90 MET A C 1
ATOM 731 O O . MET A 1 90 ? -2.858 -8.268 8.873 1.00 96.06 90 MET A O 1
ATOM 735 N N . ASP A 1 91 ? -0.690 -8.227 9.502 1.00 97.00 91 ASP A N 1
ATOM 736 C CA . ASP A 1 91 ? -0.910 -8.618 10.897 1.00 97.00 91 ASP A CA 1
ATOM 737 C C . ASP A 1 91 ? -1.795 -7.600 11.626 1.00 97.00 91 ASP A C 1
ATOM 739 O O . ASP A 1 91 ? -2.786 -7.980 12.259 1.00 97.00 91 ASP A O 1
ATOM 743 N N . LEU A 1 92 ? -1.509 -6.303 11.461 1.00 97.88 92 LEU A N 1
ATOM 744 C CA . LEU A 1 92 ? -2.347 -5.239 12.011 1.00 97.88 92 LEU A CA 1
ATOM 745 C C . LEU A 1 92 ? -3.771 -5.308 11.450 1.00 97.88 92 LEU A C 1
ATOM 747 O O . LEU A 1 92 ? -4.733 -5.282 12.213 1.00 97.88 92 LEU A O 1
ATOM 751 N N . LEU A 1 93 ? -3.929 -5.421 10.128 1.00 97.25 93 LEU A N 1
ATOM 752 C CA . LEU A 1 93 ? -5.241 -5.454 9.475 1.00 97.25 93 LEU A CA 1
ATOM 753 C C . LEU A 1 93 ? -6.077 -6.664 9.910 1.00 97.25 93 LEU A C 1
ATOM 755 O O . LEU A 1 93 ? -7.283 -6.525 10.107 1.00 97.25 93 LEU A O 1
ATOM 759 N N . LEU A 1 94 ? -5.458 -7.835 10.086 1.00 96.75 94 LEU A N 1
ATOM 760 C CA . LEU A 1 94 ? -6.137 -9.041 10.569 1.00 96.75 94 LEU A CA 1
ATOM 761 C C . LEU A 1 94 ? -6.719 -8.858 11.972 1.00 96.75 94 LEU A C 1
ATOM 763 O O . LEU A 1 94 ? -7.831 -9.320 12.227 1.00 96.75 94 LEU A O 1
ATOM 767 N N . LYS A 1 95 ? -5.993 -8.171 12.858 1.00 96.38 95 LYS A N 1
ATOM 768 C CA . LYS A 1 95 ? -6.429 -7.910 14.236 1.00 96.38 95 LYS A CA 1
ATOM 769 C C . LYS A 1 95 ? -7.406 -6.737 14.326 1.00 96.38 95 LYS A C 1
ATOM 771 O O . LYS A 1 95 ? -8.413 -6.824 15.021 1.00 96.38 95 LYS A O 1
ATOM 776 N N . ALA A 1 96 ? -7.146 -5.659 13.591 1.00 96.19 96 ALA A N 1
ATOM 777 C CA . ALA A 1 96 ? -7.921 -4.425 13.656 1.00 96.19 96 ALA A CA 1
ATOM 778 C C . ALA A 1 96 ? -9.267 -4.518 12.924 1.00 96.19 96 ALA A C 1
ATOM 780 O O . ALA A 1 96 ? -10.265 -3.989 13.414 1.00 96.19 96 ALA A O 1
ATOM 781 N N . ALA A 1 97 ? -9.334 -5.180 11.762 1.00 94.62 97 ALA A N 1
ATOM 782 C CA . ALA A 1 97 ? -10.538 -5.174 10.928 1.00 94.62 97 ALA A CA 1
ATOM 783 C C . ALA A 1 97 ? -11.799 -5.725 11.633 1.00 94.62 97 ALA A C 1
ATOM 785 O O . ALA A 1 97 ? -12.857 -5.106 11.489 1.00 94.62 97 ALA A O 1
ATOM 786 N N . PRO A 1 98 ? -11.742 -6.819 12.421 1.00 92.62 98 PRO A N 1
ATOM 787 C CA . PRO A 1 98 ? -12.891 -7.270 13.209 1.00 92.62 98 PRO A CA 1
ATOM 788 C C . PRO A 1 98 ? -13.321 -6.257 14.281 1.00 92.62 98 PRO A C 1
ATOM 790 O O . PRO A 1 98 ? -14.515 -6.037 14.470 1.00 92.62 98 PRO A O 1
ATOM 793 N N . LEU A 1 99 ? -12.363 -5.598 14.943 1.00 92.62 99 LEU A N 1
ATOM 794 C CA . LEU A 1 99 ? -12.617 -4.630 16.020 1.00 92.62 99 LEU A CA 1
ATOM 795 C C . LEU A 1 99 ? -13.295 -3.350 15.518 1.00 92.62 99 LEU A C 1
ATOM 797 O O . LEU A 1 99 ? -14.101 -2.732 16.230 1.00 92.62 99 LEU A O 1
ATOM 801 N N . ILE A 1 100 ? -12.976 -2.960 14.280 1.00 92.12 100 ILE A N 1
ATOM 802 C CA . ILE A 1 100 ? -13.493 -1.740 13.660 1.00 92.12 100 ILE A CA 1
ATOM 803 C C . ILE A 1 100 ? -14.713 -1.954 12.763 1.00 92.12 100 ILE A C 1
ATOM 805 O O . ILE A 1 100 ? -15.271 -0.974 12.265 1.00 92.12 100 ILE A O 1
ATOM 809 N N . ASN A 1 101 ? -15.179 -3.199 12.612 1.00 89.94 101 ASN A N 1
ATOM 810 C CA . ASN A 1 101 ? -16.407 -3.544 11.893 1.00 89.94 101 ASN A CA 1
ATOM 811 C C . ASN A 1 101 ? -17.670 -3.209 12.707 1.00 89.94 101 ASN A C 1
ATOM 813 O O . ASN A 1 101 ? -18.489 -4.063 13.049 1.00 89.94 101 ASN A O 1
ATOM 817 N N . ARG A 1 102 ? -17.807 -1.934 13.060 1.00 87.12 102 ARG A N 1
ATOM 818 C CA . ARG A 1 102 ? -18.958 -1.369 13.764 1.00 87.12 102 ARG A CA 1
ATOM 819 C C . ARG A 1 102 ? -19.074 0.128 13.497 1.00 87.12 102 ARG A C 1
ATOM 821 O O . ARG A 1 102 ? -18.231 0.735 12.829 1.00 87.12 102 ARG A O 1
ATOM 828 N N . GLN A 1 103 ? -20.165 0.704 13.991 1.00 84.81 103 GLN A N 1
ATOM 829 C CA . GLN A 1 103 ? -20.339 2.150 14.082 1.00 84.81 103 GLN A CA 1
ATOM 830 C C . GLN A 1 103 ? -19.788 2.642 15.418 1.00 84.81 103 GLN A C 1
ATOM 832 O O . GLN A 1 103 ? -19.898 1.943 16.426 1.00 84.81 103 GLN A O 1
ATOM 837 N N . PHE A 1 104 ? -19.214 3.842 15.416 1.00 85.31 104 PHE A N 1
ATOM 838 C CA . PHE A 1 104 ? -18.598 4.433 16.599 1.00 85.31 104 PHE A CA 1
ATOM 839 C C . PHE A 1 104 ? -19.416 5.614 17.102 1.00 85.31 104 PHE A C 1
ATOM 841 O O . PHE A 1 104 ? -19.796 6.502 16.338 1.00 85.31 104 PHE A O 1
ATOM 848 N N . THR A 1 105 ? -19.661 5.620 18.405 1.00 83.81 105 THR A N 1
ATOM 849 C CA . THR A 1 105 ? -20.153 6.784 19.147 1.00 83.81 105 THR A CA 1
ATOM 850 C C . THR A 1 105 ? -18.968 7.609 19.642 1.00 83.81 105 THR A C 1
ATOM 852 O O . THR A 1 105 ? -17.837 7.123 19.684 1.00 83.81 105 THR A O 1
ATOM 855 N N . SER A 1 106 ? -19.215 8.847 20.071 1.00 78.69 106 SER A N 1
ATOM 856 C CA . SER A 1 106 ? -18.166 9.683 20.672 1.00 78.69 106 SER A CA 1
ATOM 857 C C . SER A 1 106 ? -17.508 9.026 21.890 1.00 78.69 106 SER A C 1
ATOM 859 O O . SER A 1 106 ? -16.313 9.207 22.092 1.00 78.69 106 SER A O 1
ATOM 861 N N . GLU A 1 107 ? -18.262 8.235 22.657 1.00 80.75 107 GLU A N 1
ATOM 862 C CA . GLU A 1 107 ? -17.791 7.526 23.856 1.00 80.75 107 GLU A CA 1
ATOM 863 C C . GLU A 1 107 ? -16.935 6.299 23.510 1.00 80.75 107 GLU A C 1
ATOM 865 O O . GLU A 1 107 ? -15.877 6.081 24.092 1.00 80.75 107 GLU A O 1
ATOM 870 N N . THR A 1 108 ? -17.356 5.505 22.521 1.00 87.44 108 THR A N 1
ATOM 871 C CA . THR A 1 108 ? -16.649 4.266 22.139 1.00 87.44 108 THR A CA 1
ATOM 872 C C . THR A 1 108 ? -15.387 4.529 21.321 1.00 87.44 108 THR A C 1
ATOM 874 O O . THR A 1 108 ? -14.500 3.677 21.269 1.00 87.44 108 THR A O 1
ATOM 877 N N . ARG A 1 109 ? -15.287 5.713 20.702 1.00 88.69 109 ARG A N 1
ATOM 878 C CA . ARG A 1 109 ? -14.168 6.110 19.844 1.00 88.69 109 ARG A CA 1
ATOM 879 C C . ARG A 1 109 ? -12.832 6.155 20.581 1.00 88.69 109 ARG A C 1
ATOM 881 O O . ARG A 1 109 ? -11.831 5.709 20.036 1.00 88.69 109 ARG A O 1
ATOM 888 N N . GLU A 1 110 ? -12.791 6.694 21.793 1.00 88.94 110 GLU A N 1
ATOM 889 C CA . GLU A 1 110 ? -11.524 6.818 22.522 1.00 88.94 110 GLU A CA 1
ATOM 890 C C . GLU A 1 110 ? -10.975 5.450 22.937 1.00 88.94 110 GLU A C 1
ATOM 892 O O . GLU A 1 110 ? -9.800 5.165 22.703 1.00 88.94 110 GLU A O 1
ATOM 897 N N . ALA A 1 111 ? -11.841 4.585 23.470 1.00 91.06 111 ALA A N 1
ATOM 898 C CA . ALA A 1 111 ? -11.465 3.236 23.878 1.00 91.06 111 ALA A CA 1
ATOM 899 C C . ALA A 1 111 ? -10.925 2.415 22.698 1.00 91.06 111 ALA A C 1
ATOM 901 O O . ALA A 1 111 ? -9.855 1.821 22.803 1.00 91.06 111 ALA A O 1
ATOM 902 N N . ILE A 1 112 ? -11.615 2.437 21.550 1.00 93.62 112 ILE A N 1
ATOM 903 C CA . ILE A 1 112 ? -11.159 1.677 20.381 1.00 93.62 112 ILE A CA 1
ATOM 904 C C . ILE A 1 112 ? -9.877 2.254 19.777 1.00 93.62 112 ILE A C 1
ATOM 906 O O . ILE A 1 112 ? -9.035 1.494 19.319 1.00 93.62 112 ILE A O 1
ATOM 910 N N . VAL A 1 113 ? -9.692 3.580 19.781 1.00 93.50 113 VAL A N 1
ATOM 911 C CA . VAL A 1 113 ? -8.429 4.179 19.328 1.00 93.50 113 VAL A CA 1
ATOM 912 C C . VAL A 1 113 ? -7.282 3.686 20.200 1.00 93.50 113 VAL A C 1
ATOM 914 O O . VAL A 1 113 ? -6.256 3.281 19.665 1.00 93.50 113 VAL A O 1
ATOM 917 N N . HIS A 1 114 ? -7.456 3.681 21.521 1.00 93.50 114 HIS A N 1
ATOM 918 C CA . HIS A 1 114 ? -6.423 3.190 22.424 1.00 93.50 114 HIS A CA 1
ATOM 919 C C . HIS A 1 114 ? -6.042 1.734 22.130 1.00 93.50 114 HIS A C 1
ATOM 921 O O . HIS A 1 114 ? -4.856 1.465 21.955 1.00 93.50 114 HIS A O 1
ATOM 927 N N . GLU A 1 115 ? -7.035 0.851 22.003 1.00 95.44 115 GLU A N 1
ATOM 928 C CA . GLU A 1 115 ? -6.846 -0.569 21.675 1.00 95.44 115 GLU A CA 1
ATOM 929 C C . GLU A 1 115 ? -6.122 -0.751 20.329 1.00 95.44 115 GLU A C 1
ATOM 931 O O . GLU A 1 115 ? -5.198 -1.551 20.213 1.00 95.44 115 GLU A O 1
ATOM 936 N N . ILE A 1 116 ? -6.465 0.049 19.311 1.00 96.12 116 ILE A N 1
ATOM 937 C CA . ILE A 1 116 ? -5.760 0.018 18.024 1.00 96.12 116 ILE A CA 1
ATOM 938 C C . ILE A 1 116 ? -4.291 0.410 18.173 1.00 96.12 116 ILE A C 1
ATOM 940 O O . ILE A 1 116 ? -3.445 -0.259 17.592 1.00 96.12 116 ILE A O 1
ATOM 944 N N . PHE A 1 117 ? -3.956 1.460 18.924 1.00 95.62 117 PHE A N 1
ATOM 945 C CA . PHE A 1 117 ? -2.552 1.864 19.064 1.00 95.62 117 PHE A CA 1
ATOM 946 C C . PHE A 1 117 ? -1.716 0.863 19.874 1.00 95.62 117 PHE A C 1
ATOM 948 O O . PHE A 1 117 ? -0.529 0.725 19.594 1.00 95.62 117 PHE A O 1
ATOM 955 N N . GLU A 1 118 ? -2.323 0.096 20.782 1.00 96.38 118 GLU A N 1
ATOM 956 C CA . GLU A 1 118 ? -1.652 -1.057 21.400 1.00 96.38 118 GLU A CA 1
ATOM 957 C C . GLU A 1 118 ? -1.341 -2.149 20.364 1.00 96.38 118 GLU A C 1
ATOM 959 O O . GLU A 1 118 ? -0.231 -2.682 20.339 1.00 96.38 118 GLU A O 1
ATOM 964 N N . LEU A 1 119 ? -2.274 -2.430 19.444 1.00 97.00 119 LEU A N 1
ATOM 965 C CA . LEU A 1 119 ? -2.033 -3.358 18.332 1.00 97.00 119 LEU A CA 1
ATOM 966 C C . LEU A 1 119 ? -0.959 -2.854 17.361 1.00 97.00 119 LEU A C 1
ATOM 968 O O . LEU A 1 119 ? -0.204 -3.660 16.819 1.00 97.00 119 LEU A O 1
ATOM 972 N N . VAL A 1 120 ? -0.885 -1.542 17.122 1.00 95.69 120 VAL A N 1
ATOM 973 C CA . VAL A 1 120 ? 0.161 -0.925 16.288 1.00 95.69 120 VAL A CA 1
ATOM 974 C C . VAL A 1 120 ? 1.540 -1.177 16.887 1.00 95.69 120 VAL A C 1
ATOM 976 O O . VAL A 1 120 ? 2.436 -1.642 16.176 1.00 95.69 120 VAL A O 1
ATOM 979 N N . ASP A 1 121 ? 1.681 -0.937 18.192 1.00 95.44 121 ASP A N 1
ATOM 980 C CA . ASP A 1 121 ? 2.924 -1.168 18.921 1.00 95.44 121 ASP A CA 1
ATOM 981 C C . ASP A 1 121 ? 3.280 -2.676 18.922 1.00 95.44 121 ASP A C 1
ATOM 983 O O . ASP A 1 121 ? 4.429 -3.045 18.659 1.00 95.44 121 ASP A O 1
ATOM 987 N N . GLU A 1 122 ? 2.296 -3.571 19.096 1.00 96.62 122 GLU A N 1
ATOM 988 C CA . GLU A 1 122 ? 2.481 -5.032 19.014 1.00 96.62 122 GLU A CA 1
ATOM 989 C C . GLU A 1 122 ? 2.950 -5.492 17.619 1.00 96.62 122 GLU A C 1
ATOM 991 O O . GLU A 1 122 ? 3.851 -6.328 17.497 1.00 96.62 122 GLU A O 1
ATOM 996 N N . CYS A 1 123 ? 2.374 -4.927 16.552 1.00 95.75 123 CYS A N 1
ATOM 997 C CA . CYS A 1 123 ? 2.731 -5.233 15.161 1.00 95.75 123 CYS A CA 1
ATOM 998 C C . CYS A 1 123 ? 4.023 -4.526 14.705 1.00 95.75 123 CYS A C 1
ATOM 1000 O O . CYS A 1 123 ? 4.496 -4.752 13.585 1.00 95.75 123 CYS A O 1
ATOM 1002 N N . LYS A 1 124 ? 4.628 -3.703 15.576 1.00 95.00 124 LYS A N 1
ATOM 1003 C CA . LYS A 1 124 ? 5.869 -2.951 15.331 1.00 95.00 124 LYS A CA 1
ATOM 1004 C C . LYS A 1 124 ? 5.781 -2.045 14.099 1.00 95.00 124 LYS A C 1
ATOM 1006 O O . LYS A 1 124 ? 6.745 -1.932 13.337 1.00 95.00 124 LYS A O 1
ATOM 1011 N N . LEU A 1 125 ? 4.619 -1.435 13.883 1.00 93.12 125 LEU A N 1
ATOM 1012 C CA . LEU A 1 125 ? 4.419 -0.430 12.841 1.00 93.12 125 LEU A CA 1
ATOM 1013 C C . LEU A 1 125 ? 4.658 0.968 13.408 1.00 93.12 125 LEU A C 1
ATOM 1015 O O . LEU A 1 125 ? 4.360 1.231 14.570 1.00 93.12 125 LEU A O 1
ATOM 1019 N N . SER A 1 126 ? 5.170 1.883 12.579 1.00 91.00 126 SER A N 1
ATOM 1020 C CA . SER A 1 126 ? 5.149 3.304 12.943 1.00 91.00 126 SER A CA 1
ATOM 1021 C C . SER A 1 126 ? 3.703 3.768 13.047 1.00 91.00 126 SER A C 1
ATOM 1023 O O . SER A 1 126 ? 2.848 3.373 12.252 1.00 91.00 126 SER A O 1
ATOM 1025 N N . ARG A 1 127 ? 3.438 4.664 13.993 1.00 88.75 127 ARG A N 1
ATOM 1026 C CA . ARG A 1 127 ? 2.123 5.286 14.160 1.00 88.75 127 ARG A CA 1
ATOM 1027 C C . ARG A 1 127 ? 1.750 6.153 12.956 1.00 88.75 127 ARG A C 1
ATOM 1029 O O . ARG A 1 127 ? 0.570 6.324 12.668 1.00 88.75 127 ARG A O 1
ATOM 1036 N N . SER A 1 128 ? 2.753 6.623 12.214 1.00 85.19 128 SER A N 1
ATOM 1037 C CA . SER A 1 128 ? 2.610 7.302 10.922 1.00 85.19 128 SER A CA 1
ATOM 1038 C C . SER A 1 128 ? 2.486 6.363 9.711 1.00 85.19 128 SER A C 1
ATOM 1040 O O . SER A 1 128 ? 2.422 6.840 8.581 1.00 85.19 128 SER A O 1
ATOM 1042 N N . ASP A 1 129 ? 2.448 5.037 9.888 1.00 90.62 129 ASP A N 1
ATOM 1043 C CA . ASP A 1 129 ? 2.245 4.120 8.763 1.00 90.62 129 ASP A CA 1
ATOM 1044 C C . ASP A 1 129 ? 0.858 4.318 8.129 1.00 90.62 129 ASP A C 1
ATOM 1046 O O . ASP A 1 129 ? -0.152 4.509 8.811 1.00 90.62 129 ASP A O 1
ATOM 1050 N N . ILE A 1 130 ? 0.784 4.232 6.799 1.00 90.06 130 ILE A N 1
ATOM 1051 C CA . ILE A 1 130 ? -0.454 4.474 6.050 1.00 90.06 130 ILE A CA 1
ATOM 1052 C C . ILE A 1 130 ? -1.610 3.548 6.467 1.00 90.06 130 ILE A C 1
ATOM 1054 O O . ILE A 1 130 ? -2.766 3.969 6.436 1.00 90.06 130 ILE A O 1
ATOM 1058 N N . SER A 1 131 ? -1.329 2.315 6.902 1.00 93.81 131 SER A N 1
ATOM 1059 C CA . SER A 1 131 ? -2.359 1.398 7.406 1.00 93.81 131 SER A CA 1
ATOM 1060 C C . SER A 1 131 ? -2.929 1.852 8.750 1.00 93.81 131 SER A C 1
ATOM 1062 O O . SER A 1 131 ? -4.144 1.785 8.951 1.00 93.81 131 SER A O 1
ATOM 1064 N N . VAL A 1 132 ? -2.083 2.399 9.626 1.00 93.44 132 VAL A N 1
ATOM 1065 C CA . VAL A 1 132 ? -2.483 2.968 10.919 1.00 93.44 132 VAL A CA 1
ATOM 1066 C C . VAL A 1 132 ? -3.363 4.186 10.696 1.00 93.44 132 VAL A C 1
ATOM 1068 O O . VAL A 1 132 ? -4.457 4.274 11.254 1.00 93.44 132 VAL A O 1
ATOM 1071 N N . ILE A 1 133 ? -2.941 5.083 9.806 1.00 90.06 133 ILE A N 1
ATOM 1072 C CA . ILE A 1 133 ? -3.728 6.261 9.443 1.00 90.06 133 ILE A CA 1
ATOM 1073 C C . ILE A 1 133 ? -5.070 5.872 8.837 1.00 90.06 133 ILE A C 1
ATOM 1075 O O . ILE A 1 133 ? -6.090 6.469 9.180 1.00 90.06 133 ILE A O 1
ATOM 1079 N N . LEU A 1 134 ? -5.104 4.850 7.982 1.00 91.75 134 LEU A N 1
ATOM 1080 C CA . LEU A 1 134 ? -6.347 4.372 7.388 1.00 91.75 134 LEU A CA 1
ATOM 1081 C C . LEU A 1 134 ? -7.323 3.837 8.446 1.00 91.75 134 LEU A C 1
ATOM 1083 O O . LEU A 1 134 ? -8.506 4.178 8.419 1.00 91.75 134 LEU A O 1
ATOM 1087 N N . ILE A 1 135 ? -6.841 3.025 9.391 1.00 93.75 135 ILE A N 1
ATOM 1088 C CA . ILE A 1 135 ? -7.656 2.503 10.498 1.00 93.75 135 ILE A CA 1
ATOM 1089 C C . ILE A 1 135 ? -8.145 3.653 11.383 1.00 93.75 135 ILE A C 1
ATOM 1091 O O . ILE A 1 135 ? -9.321 3.713 11.747 1.00 93.75 135 ILE A O 1
ATOM 1095 N N . PHE A 1 136 ? -7.272 4.610 11.681 1.00 91.06 136 PHE A N 1
ATOM 1096 C CA . PHE A 1 136 ? -7.628 5.769 12.483 1.00 91.06 136 PHE A CA 1
ATOM 1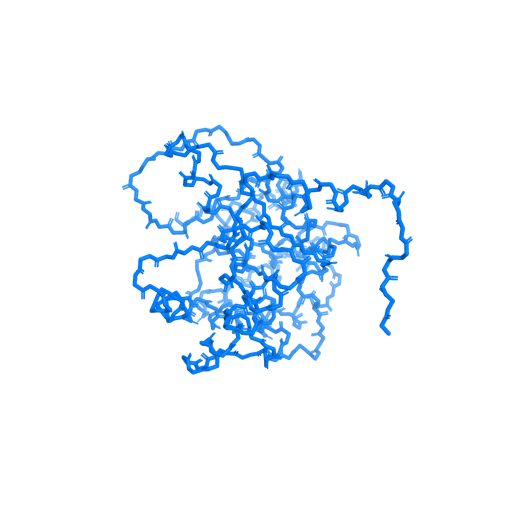097 C C . PHE A 1 136 ? -8.685 6.647 11.790 1.00 91.06 136 PHE A C 1
ATOM 1099 O O . PHE A 1 136 ? -9.664 7.053 12.421 1.00 91.06 136 PHE A O 1
ATOM 1106 N N . LEU A 1 137 ? -8.575 6.862 10.474 1.00 87.69 137 LEU A N 1
ATOM 1107 C CA . LEU A 1 137 ? -9.605 7.517 9.660 1.00 87.69 137 LEU A CA 1
ATOM 1108 C C . LEU A 1 137 ? -10.927 6.746 9.691 1.00 87.69 137 LEU A C 1
ATOM 1110 O O . LEU A 1 137 ? -11.989 7.341 9.870 1.00 87.69 137 LEU A O 1
ATOM 1114 N N . ARG A 1 138 ? -10.881 5.413 9.585 1.00 90.06 138 ARG A N 1
ATOM 1115 C CA . ARG A 1 138 ? -12.078 4.560 9.647 1.00 90.06 138 ARG A CA 1
ATOM 1116 C C . ARG A 1 138 ? -12.856 4.732 10.957 1.00 90.06 138 ARG A C 1
ATOM 1118 O O . ARG A 1 138 ? -14.084 4.615 10.940 1.00 90.06 138 ARG A O 1
ATOM 1125 N N . ILE A 1 139 ? -12.161 4.992 12.061 1.00 89.50 139 ILE A N 1
ATOM 1126 C CA . ILE A 1 139 ? -12.740 5.182 13.399 1.00 89.50 139 ILE A CA 1
ATOM 1127 C C . ILE A 1 139 ? -13.251 6.616 13.618 1.00 89.50 139 ILE A C 1
ATOM 1129 O O . ILE A 1 139 ? -14.265 6.838 14.289 1.00 89.50 139 ILE A O 1
ATOM 1133 N N . THR A 1 140 ? -12.535 7.603 13.082 1.00 83.75 140 THR A N 1
ATOM 1134 C CA . THR A 1 140 ? -12.755 9.023 13.395 1.00 83.75 140 THR A CA 1
ATOM 1135 C C . THR A 1 140 ? -13.676 9.740 12.412 1.00 83.75 140 THR A C 1
ATOM 1137 O O . THR A 1 140 ? -14.381 10.665 12.817 1.00 83.75 140 THR A O 1
ATOM 1140 N N . MET A 1 141 ? -13.749 9.301 11.153 1.00 77.19 141 MET A N 1
ATOM 1141 C CA . MET A 1 141 ? -14.627 9.923 10.162 1.00 77.19 141 MET A CA 1
ATOM 1142 C C . MET A 1 141 ? -16.106 9.655 10.476 1.00 77.19 141 MET A C 1
ATOM 1144 O O . MET A 1 141 ? -16.549 8.510 10.540 1.00 77.19 141 MET A O 1
ATOM 1148 N N . ASN A 1 142 ? -16.886 10.732 10.608 1.00 65.06 142 ASN A N 1
ATOM 1149 C CA . ASN A 1 142 ? -18.314 10.684 10.952 1.00 65.06 142 ASN A CA 1
ATOM 1150 C C . ASN A 1 142 ? -19.230 10.245 9.787 1.00 65.06 142 ASN A C 1
ATOM 1152 O O . ASN A 1 142 ? -20.421 10.010 9.990 1.00 65.06 142 ASN A O 1
ATOM 1156 N N . GLU A 1 143 ? -18.714 10.154 8.559 1.00 64.69 143 GLU A N 1
ATOM 1157 C CA . GLU A 1 143 ? -19.515 9.785 7.390 1.00 64.69 143 GLU A CA 1
ATOM 1158 C C . GLU A 1 143 ? -19.782 8.274 7.314 1.00 64.69 143 GLU A C 1
ATOM 1160 O O . GLU A 1 143 ? -18.864 7.458 7.379 1.00 64.69 143 GLU A O 1
ATOM 1165 N N . LYS A 1 144 ? -21.046 7.895 7.058 1.00 55.16 144 LYS A N 1
ATOM 1166 C CA . LYS A 1 144 ? -21.495 6.491 6.911 1.00 55.16 144 LYS A CA 1
ATOM 1167 C C . LYS A 1 144 ? -20.813 5.710 5.772 1.00 55.16 144 LYS A C 1
ATOM 1169 O O . LYS A 1 144 ? -20.973 4.496 5.707 1.00 55.16 144 LYS A O 1
ATOM 1174 N N . LYS A 1 145 ? -20.127 6.386 4.844 1.00 60.66 145 LYS A N 1
ATOM 1175 C CA . LYS A 1 145 ? -19.370 5.786 3.731 1.00 60.66 145 LYS A CA 1
ATOM 1176 C C . LYS A 1 145 ? -18.029 6.495 3.574 1.00 60.66 145 LYS A C 1
ATOM 1178 O O . LYS A 1 145 ? -17.829 7.242 2.619 1.00 60.66 145 LYS A O 1
ATOM 1183 N N . ASN A 1 146 ? -17.118 6.262 4.510 1.00 73.44 146 ASN A N 1
ATOM 1184 C CA . ASN A 1 146 ? -15.778 6.824 4.415 1.00 73.44 146 ASN A CA 1
ATOM 1185 C C . ASN A 1 146 ? -14.898 6.009 3.429 1.00 73.44 146 ASN A C 1
ATOM 1187 O O . ASN A 1 146 ? -15.049 4.787 3.324 1.00 73.44 146 ASN A O 1
ATOM 1191 N N . PRO A 1 147 ? -13.990 6.653 2.664 1.00 78.88 147 PRO A N 1
ATOM 1192 C CA . PRO A 1 147 ? -13.070 5.955 1.758 1.00 78.88 147 PRO A CA 1
ATOM 1193 C C . PRO A 1 147 ? -12.237 4.877 2.459 1.00 78.88 147 PRO A C 1
ATOM 1195 O O . PRO A 1 147 ? -11.966 3.837 1.864 1.00 78.88 147 PRO A O 1
ATOM 1198 N N . ALA A 1 148 ? -11.909 5.085 3.739 1.00 84.50 148 ALA A N 1
ATOM 1199 C CA . ALA A 1 148 ? -11.164 4.131 4.551 1.00 84.50 148 ALA A CA 1
ATOM 1200 C C . ALA A 1 148 ? -11.874 2.774 4.681 1.00 84.50 148 ALA A C 1
ATOM 1202 O O . ALA A 1 148 ? -11.267 1.738 4.436 1.00 84.50 148 ALA A O 1
ATOM 1203 N N . GLN A 1 149 ? -13.179 2.766 4.954 1.00 85.56 149 GLN A N 1
ATOM 1204 C CA . GLN A 1 149 ? -14.014 1.565 4.984 1.00 85.56 149 GLN A CA 1
ATOM 1205 C C . GLN A 1 149 ? -14.052 0.880 3.618 1.00 85.56 149 GLN A C 1
ATOM 1207 O O . GLN A 1 149 ? -14.013 -0.345 3.530 1.00 85.56 149 GLN A O 1
ATOM 1212 N N . GLY A 1 150 ? -14.118 1.669 2.542 1.00 85.50 150 GLY A N 1
ATOM 1213 C CA . GLY A 1 150 ? -14.120 1.152 1.176 1.00 85.50 150 GLY A CA 1
ATOM 1214 C C . GLY A 1 150 ? -12.815 0.457 0.782 1.00 85.50 150 GLY A C 1
ATOM 1215 O O . GLY A 1 150 ? -12.866 -0.480 -0.010 1.00 85.50 150 GLY A O 1
ATOM 1216 N N . VAL A 1 151 ? -11.679 0.888 1.343 1.00 87.88 151 VAL A N 1
ATOM 1217 C CA . VAL A 1 151 ? -10.358 0.281 1.113 1.00 87.88 151 VAL A CA 1
ATOM 1218 C C . VAL A 1 151 ? -10.124 -0.904 2.049 1.00 87.88 151 VAL A C 1
ATOM 1220 O O . VAL A 1 151 ? -9.815 -1.989 1.569 1.00 87.88 151 VAL A O 1
ATOM 1223 N N . ILE A 1 152 ? -10.346 -0.744 3.362 1.00 90.12 152 ILE A N 1
ATOM 1224 C CA . ILE A 1 152 ? -10.161 -1.835 4.334 1.00 90.12 152 ILE A CA 1
ATOM 1225 C C . ILE A 1 152 ? -11.119 -2.986 4.029 1.00 90.12 152 ILE A C 1
ATOM 1227 O O . ILE A 1 152 ? -10.714 -4.140 4.086 1.00 90.12 152 ILE A O 1
ATOM 1231 N N . LYS A 1 153 ? -12.380 -2.694 3.680 1.00 86.94 153 LYS A N 1
ATOM 1232 C CA . LYS A 1 153 ? -13.441 -3.702 3.505 1.00 86.94 153 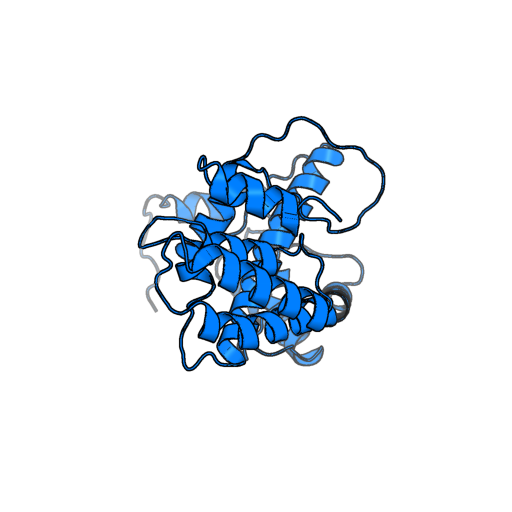LYS A CA 1
ATOM 1233 C C . LYS A 1 153 ? -13.594 -4.540 4.788 1.00 86.94 153 LYS A C 1
ATOM 1235 O O . LYS A 1 153 ? -13.643 -5.778 4.728 1.00 86.94 153 LYS A O 1
ATOM 1240 N N . ASP A 1 154 ? -13.630 -3.842 5.936 1.00 82.19 154 ASP A N 1
ATOM 1241 C CA . ASP A 1 154 ? -13.715 -4.428 7.277 1.00 82.19 154 ASP A CA 1
ATOM 1242 C C . ASP A 1 154 ? -14.894 -5.399 7.398 1.00 82.19 154 ASP A C 1
ATOM 1244 O O . ASP A 1 154 ? -15.974 -5.190 6.845 1.00 82.19 154 ASP A O 1
ATOM 1248 N N . SER A 1 155 ? -14.656 -6.528 8.065 1.00 85.81 155 SER A N 1
ATOM 1249 C CA . SER A 1 155 ? -15.649 -7.587 8.239 1.00 85.81 155 SER A CA 1
ATOM 1250 C C . SER A 1 155 ? -15.275 -8.475 9.417 1.00 85.81 155 SER A C 1
ATOM 1252 O O . SER A 1 155 ? -14.090 -8.700 9.639 1.00 85.81 155 SER A O 1
ATOM 1254 N N . GLN A 1 156 ? -16.261 -9.078 10.084 1.00 79.75 156 GLN A N 1
ATOM 1255 C CA . GLN A 1 156 ? -16.016 -10.003 11.199 1.00 79.75 156 GLN A CA 1
ATOM 1256 C C . GLN A 1 156 ? -15.142 -11.197 10.781 1.00 79.75 156 GLN A C 1
ATOM 1258 O O . GLN A 1 156 ? -14.284 -11.639 11.534 1.00 79.75 156 GLN A O 1
ATOM 1263 N N . CYS A 1 157 ? -15.331 -11.688 9.554 1.00 87.00 157 CYS A N 1
ATOM 1264 C CA . CYS A 1 157 ? -14.523 -12.745 8.949 1.00 87.00 157 CYS A CA 1
ATOM 1265 C C . CYS A 1 157 ? -13.476 -12.138 8.001 1.00 87.00 157 CYS A C 1
ATOM 1267 O O . CYS A 1 157 ? -13.500 -12.377 6.789 1.00 87.00 157 CYS A O 1
ATOM 1269 N N . TYR A 1 158 ? -12.604 -11.276 8.531 1.00 91.94 158 TYR A N 1
ATOM 1270 C CA . TYR A 1 158 ? -11.498 -10.714 7.759 1.00 91.94 158 TYR A CA 1
ATOM 1271 C C . TYR A 1 158 ? -10.449 -11.796 7.479 1.00 91.94 158 TYR A C 1
ATOM 1273 O O . TYR A 1 158 ? -10.092 -12.565 8.366 1.00 91.94 158 TYR A O 1
ATOM 1281 N N . THR A 1 159 ? -9.992 -11.907 6.232 1.00 92.69 159 THR A N 1
ATOM 1282 C CA . THR A 1 159 ? -9.138 -13.021 5.794 1.00 92.69 159 THR A CA 1
ATOM 1283 C C . THR A 1 159 ? -7.736 -12.547 5.452 1.00 92.69 159 THR A C 1
ATOM 1285 O O . THR A 1 159 ? -7.543 -11.395 5.067 1.00 92.69 159 THR A O 1
ATOM 1288 N N . LEU A 1 160 ? -6.767 -13.467 5.486 1.00 91.94 160 LEU A N 1
ATOM 1289 C CA . LEU A 1 160 ? -5.386 -13.206 5.064 1.00 91.94 160 LEU A CA 1
ATOM 1290 C C . LEU A 1 160 ? -5.319 -12.620 3.645 1.00 91.94 160 LEU A C 1
ATOM 1292 O O . LEU A 1 160 ? -4.592 -11.669 3.392 1.00 91.94 160 LEU A O 1
ATOM 1296 N N . LYS A 1 161 ? -6.156 -13.135 2.738 1.00 89.75 161 LYS A N 1
ATOM 1297 C CA . LYS A 1 161 ? -6.272 -12.657 1.354 1.00 89.75 161 LYS A CA 1
ATOM 1298 C C . LYS A 1 161 ? -6.754 -11.205 1.271 1.00 89.75 161 LYS A C 1
ATOM 1300 O O . LYS A 1 161 ? -6.300 -10.462 0.410 1.00 89.75 161 LYS A O 1
ATOM 1305 N N . LYS A 1 162 ? -7.687 -10.795 2.140 1.00 91.25 162 LYS A N 1
ATOM 1306 C CA . LYS A 1 162 ? -8.113 -9.388 2.226 1.00 91.25 162 LYS A CA 1
ATOM 1307 C C . LYS A 1 162 ? -7.000 -8.525 2.812 1.00 91.25 162 LYS A C 1
ATOM 1309 O O . LYS A 1 162 ? -6.728 -7.466 2.270 1.00 91.25 162 LYS A O 1
ATOM 1314 N N . ALA A 1 163 ? -6.340 -8.997 3.869 1.00 93.69 163 ALA A N 1
ATOM 1315 C CA . ALA A 1 163 ? -5.228 -8.289 4.491 1.00 93.69 163 ALA A CA 1
ATOM 1316 C C . ALA A 1 163 ? -4.081 -8.035 3.501 1.00 93.69 163 ALA A C 1
ATOM 1318 O O . ALA A 1 163 ? -3.620 -6.903 3.408 1.00 93.69 163 ALA A O 1
ATOM 1319 N N . TYR A 1 164 ? -3.685 -9.050 2.726 1.00 92.00 164 TYR A N 1
ATOM 1320 C CA . TYR A 1 164 ? -2.660 -8.925 1.687 1.00 92.00 164 TYR A CA 1
ATOM 1321 C C . TYR A 1 164 ? -3.052 -7.886 0.632 1.00 92.00 164 TYR A C 1
ATOM 1323 O O . TYR A 1 164 ? -2.317 -6.928 0.418 1.00 92.00 164 TYR A O 1
ATOM 1331 N N . ASN A 1 165 ? -4.247 -8.015 0.043 1.00 89.94 165 ASN A N 1
ATOM 1332 C CA . ASN A 1 165 ? -4.731 -7.072 -0.968 1.00 89.94 165 ASN A CA 1
ATOM 1333 C C . ASN A 1 165 ? -4.750 -5.628 -0.448 1.00 89.94 165 ASN A C 1
ATOM 1335 O O . ASN A 1 165 ? -4.215 -4.736 -1.096 1.00 89.94 165 ASN A O 1
ATOM 1339 N N . THR A 1 166 ? -5.310 -5.403 0.742 1.00 92.88 166 THR A N 1
ATOM 1340 C CA . THR A 1 166 ? -5.360 -4.069 1.350 1.00 92.88 166 THR A CA 1
ATOM 1341 C C . THR A 1 166 ? -3.955 -3.535 1.651 1.00 92.88 166 THR A C 1
ATOM 1343 O O . THR A 1 166 ? -3.702 -2.349 1.459 1.00 92.88 166 THR A O 1
ATOM 1346 N N . ALA A 1 167 ? -3.017 -4.380 2.092 1.00 93.50 167 ALA A N 1
ATOM 1347 C CA . ALA A 1 167 ? -1.633 -3.968 2.327 1.00 93.50 167 ALA A CA 1
ATOM 1348 C C . ALA A 1 167 ? -0.914 -3.567 1.022 1.00 93.50 167 ALA A C 1
ATOM 1350 O O . ALA A 1 167 ? -0.194 -2.566 1.015 1.00 93.50 167 ALA A O 1
ATOM 1351 N N . CYS A 1 168 ? -1.145 -4.291 -0.079 1.00 90.75 168 CYS A N 1
ATOM 1352 C CA . CYS A 1 168 ? -0.633 -3.950 -1.410 1.00 90.75 168 CYS A CA 1
ATOM 1353 C C . CYS A 1 168 ? -1.244 -2.648 -1.947 1.00 90.75 168 CYS A C 1
ATOM 1355 O O . CYS A 1 168 ? -0.503 -1.762 -2.373 1.00 90.75 168 CYS A O 1
ATOM 1357 N N . ASP A 1 169 ? -2.570 -2.496 -1.855 1.00 91.69 169 ASP A N 1
ATOM 1358 C CA . ASP A 1 169 ? -3.289 -1.272 -2.231 1.00 91.69 169 ASP A CA 1
ATOM 1359 C C . ASP A 1 169 ? -2.717 -0.057 -1.489 1.00 91.69 169 ASP A C 1
ATOM 1361 O O . ASP A 1 169 ? -2.410 0.973 -2.091 1.00 91.69 169 ASP A O 1
ATOM 1365 N N . LEU A 1 170 ? -2.496 -0.184 -0.179 1.00 91.88 170 LEU A N 1
ATOM 1366 C CA . LEU A 1 170 ? -1.888 0.865 0.634 1.00 91.88 170 LEU A CA 1
ATOM 1367 C C . LEU A 1 170 ? -0.435 1.155 0.245 1.00 91.88 170 LEU A C 1
ATOM 1369 O O . LEU A 1 170 ? -0.052 2.321 0.139 1.00 91.88 170 LEU A O 1
ATOM 1373 N N . GLY A 1 171 ? 0.354 0.112 -0.025 1.00 90.31 171 GLY A N 1
ATOM 1374 C CA . GLY A 1 171 ? 1.708 0.251 -0.558 1.00 90.31 171 GLY A CA 1
ATOM 1375 C C . GLY A 1 171 ? 1.738 1.021 -1.880 1.00 90.31 171 GLY A C 1
ATOM 1376 O O . GLY A 1 171 ? 2.644 1.821 -2.094 1.00 90.31 171 GLY A O 1
ATOM 1377 N N . SER A 1 172 ? 0.719 0.857 -2.732 1.00 89.88 172 SER A N 1
ATOM 1378 C CA . SER A 1 172 ? 0.607 1.600 -3.994 1.00 89.88 172 SER A CA 1
ATOM 1379 C C . SER A 1 172 ? 0.413 3.102 -3.806 1.00 89.88 172 SER A C 1
ATOM 1381 O O . SER A 1 172 ? 1.043 3.900 -4.501 1.00 89.88 172 SER A O 1
ATOM 1383 N N . ILE A 1 173 ? -0.386 3.502 -2.814 1.00 89.75 173 ILE A N 1
ATOM 1384 C CA . ILE A 1 173 ? -0.604 4.915 -2.490 1.00 89.75 173 ILE A CA 1
ATOM 1385 C C . ILE A 1 173 ? 0.645 5.522 -1.855 1.00 89.75 173 ILE A C 1
ATOM 1387 O O . ILE A 1 173 ? 1.054 6.618 -2.232 1.00 89.75 173 ILE A O 1
ATOM 1391 N N . GLU A 1 174 ? 1.275 4.809 -0.924 1.00 88.69 174 GLU A N 1
ATOM 1392 C CA . GLU A 1 174 ? 2.532 5.245 -0.315 1.00 88.69 174 GLU A CA 1
ATOM 1393 C C . GLU A 1 174 ? 3.627 5.447 -1.372 1.00 88.69 174 GLU A C 1
ATOM 1395 O O . GLU A 1 174 ? 4.326 6.462 -1.376 1.00 88.69 174 GLU A O 1
ATOM 1400 N N . TRP A 1 175 ? 3.746 4.515 -2.315 1.00 88.12 175 TRP A N 1
ATOM 1401 C CA . TRP A 1 175 ? 4.700 4.610 -3.413 1.00 88.12 175 TRP A CA 1
ATOM 1402 C C . TRP A 1 175 ? 4.410 5.790 -4.337 1.00 88.12 175 TRP A C 1
ATOM 1404 O O . TRP A 1 175 ? 5.328 6.528 -4.684 1.00 88.12 175 TRP A O 1
ATOM 1414 N N . LEU A 1 176 ? 3.141 6.009 -4.696 1.00 89.12 176 LEU A N 1
ATOM 1415 C CA . LEU A 1 176 ? 2.714 7.165 -5.485 1.00 89.12 176 LEU A CA 1
ATOM 1416 C C . LEU A 1 176 ? 3.120 8.481 -4.811 1.00 89.12 176 LEU A C 1
ATOM 1418 O O . LEU A 1 176 ? 3.735 9.330 -5.453 1.00 89.12 176 LEU A O 1
ATOM 1422 N N . ILE A 1 177 ? 2.819 8.632 -3.517 1.00 84.38 177 ILE A N 1
ATOM 1423 C CA . ILE A 1 177 ? 3.162 9.831 -2.739 1.00 84.38 177 ILE A CA 1
ATOM 1424 C C . ILE A 1 177 ? 4.679 10.052 -2.738 1.00 84.38 177 ILE A C 1
ATOM 1426 O O . ILE A 1 177 ? 5.143 11.167 -2.974 1.00 84.38 177 ILE A O 1
ATOM 1430 N N . ASN A 1 178 ? 5.459 8.996 -2.503 1.00 85.00 178 ASN A N 1
ATOM 1431 C CA . ASN A 1 178 ? 6.916 9.094 -2.450 1.00 85.00 178 ASN A CA 1
ATOM 1432 C C . ASN A 1 178 ? 7.542 9.393 -3.820 1.00 85.00 178 ASN A C 1
ATOM 1434 O O . ASN A 1 178 ? 8.486 10.177 -3.890 1.00 85.00 178 ASN A O 1
ATOM 1438 N N . LEU A 1 179 ? 7.011 8.827 -4.908 1.00 85.75 179 LEU A N 1
ATOM 1439 C CA . LEU A 1 179 ? 7.461 9.150 -6.263 1.00 85.75 179 LEU A CA 1
ATOM 1440 C C . LEU A 1 179 ? 7.163 10.606 -6.624 1.00 85.75 179 LEU A C 1
ATOM 1442 O O . LEU A 1 179 ? 8.056 11.287 -7.120 1.00 85.75 179 LEU A O 1
ATOM 1446 N N . ILE A 1 180 ? 5.951 11.095 -6.342 1.00 85.50 180 ILE A N 1
ATOM 1447 C CA . ILE A 1 180 ? 5.589 12.502 -6.573 1.00 85.50 180 ILE A CA 1
ATOM 1448 C C . ILE A 1 180 ? 6.570 13.416 -5.833 1.00 85.50 180 ILE A C 1
ATOM 1450 O O . ILE A 1 180 ? 7.228 14.238 -6.465 1.00 85.50 180 ILE A O 1
ATOM 1454 N N . ARG A 1 181 ? 6.758 13.202 -4.524 1.00 84.19 181 ARG A N 1
ATOM 1455 C CA . ARG A 1 181 ? 7.676 14.005 -3.698 1.00 84.19 181 ARG A CA 1
ATOM 1456 C C . ARG A 1 181 ? 9.108 13.975 -4.216 1.00 84.19 181 ARG A C 1
ATOM 1458 O O . ARG A 1 181 ? 9.760 15.012 -4.272 1.00 84.19 181 ARG A O 1
ATOM 1465 N N . LYS A 1 182 ? 9.605 12.798 -4.608 1.00 83.88 182 LYS A N 1
ATOM 1466 C CA . LYS A 1 182 ? 10.944 12.662 -5.188 1.00 83.88 182 LYS A CA 1
ATOM 1467 C C . LYS A 1 182 ? 11.087 13.524 -6.443 1.00 83.88 182 LYS A C 1
ATOM 1469 O O . LYS A 1 182 ? 12.033 14.295 -6.550 1.00 83.88 182 LYS A O 1
ATOM 1474 N N . HIS A 1 183 ? 10.139 13.411 -7.369 1.00 84.75 183 HIS A N 1
ATOM 1475 C CA . HIS A 1 183 ? 10.170 14.144 -8.631 1.00 84.75 183 HIS A CA 1
ATOM 1476 C C . HIS A 1 183 ? 9.983 15.659 -8.452 1.00 84.75 183 HIS A C 1
ATOM 1478 O O . HIS A 1 183 ? 10.571 16.420 -9.222 1.00 84.75 183 HIS A O 1
ATOM 1484 N N . GLU A 1 184 ? 9.234 16.093 -7.432 1.00 83.75 184 GLU A N 1
ATOM 1485 C CA . GLU A 1 184 ? 9.137 17.496 -7.003 1.00 83.75 184 GLU A CA 1
ATOM 1486 C C . GLU A 1 184 ? 10.472 18.012 -6.443 1.00 83.75 184 GLU A C 1
ATOM 1488 O O . GLU A 1 184 ? 10.945 19.066 -6.863 1.00 83.75 184 GLU A O 1
ATOM 1493 N N . MET A 1 185 ? 11.110 17.259 -5.538 1.00 83.69 185 MET A N 1
ATOM 1494 C CA . MET A 1 185 ? 12.406 17.621 -4.945 1.00 83.69 185 MET A CA 1
ATOM 1495 C C . MET A 1 185 ? 13.527 17.689 -5.986 1.00 83.69 185 MET A C 1
ATOM 1497 O O . MET A 1 185 ? 14.368 18.582 -5.940 1.00 83.69 185 MET A O 1
ATOM 1501 N N . GLU A 1 186 ? 13.530 16.759 -6.939 1.00 87.19 186 GLU A N 1
ATOM 1502 C CA . GLU A 1 186 ? 14.507 16.705 -8.031 1.00 87.19 186 GLU A CA 1
ATOM 1503 C C . GLU A 1 186 ? 14.176 17.681 -9.177 1.00 87.19 186 GLU A C 1
ATOM 1505 O O . GLU A 1 186 ? 14.917 17.745 -10.158 1.00 87.19 186 GLU A O 1
ATOM 1510 N N . ASN A 1 187 ? 13.075 18.438 -9.073 1.00 84.88 187 ASN A N 1
ATOM 1511 C CA . ASN A 1 187 ? 12.572 19.353 -10.102 1.00 84.88 187 ASN A CA 1
ATOM 1512 C C . ASN A 1 187 ? 12.492 18.705 -11.499 1.00 84.88 187 ASN A C 1
ATOM 1514 O O . ASN A 1 187 ? 12.864 19.289 -12.521 1.00 84.88 187 ASN A O 1
ATOM 1518 N N . SER A 1 188 ? 12.046 17.450 -11.541 1.00 86.38 188 SER A N 1
ATOM 1519 C CA . SER A 1 188 ? 11.947 16.685 -12.781 1.00 86.38 188 SER A CA 1
ATOM 1520 C C . SER A 1 188 ? 10.645 16.993 -13.532 1.00 86.38 188 SER A C 1
ATOM 1522 O O . SER A 1 188 ? 9.644 17.394 -12.945 1.00 86.38 188 SER A O 1
ATOM 1524 N N . HIS A 1 189 ? 10.614 16.724 -14.838 1.00 82.56 189 HIS A N 1
ATOM 1525 C CA . HIS A 1 189 ? 9.421 16.934 -15.671 1.00 82.56 189 HIS A CA 1
ATOM 1526 C C . HIS A 1 189 ? 8.405 15.778 -15.636 1.00 82.56 189 HIS A C 1
ATOM 1528 O O . HIS A 1 189 ? 7.473 15.761 -16.443 1.00 82.56 189 HIS A O 1
ATOM 1534 N N . PHE A 1 190 ? 8.587 14.786 -14.760 1.00 83.19 190 PHE A N 1
ATOM 1535 C CA . PHE A 1 190 ? 7.664 13.658 -14.673 1.00 83.19 190 PHE A CA 1
ATOM 1536 C C . PHE A 1 190 ? 6.416 14.032 -13.876 1.00 83.19 190 PHE A C 1
ATOM 1538 O O . PHE A 1 190 ? 6.498 14.441 -12.723 1.00 83.19 190 PHE A O 1
ATOM 1545 N N . ASN A 1 191 ? 5.251 13.827 -14.491 1.00 84.44 191 ASN A N 1
ATOM 1546 C CA . ASN A 1 191 ? 3.970 13.859 -13.800 1.00 84.44 191 ASN A CA 1
ATOM 1547 C C . ASN A 1 191 ? 3.549 12.419 -13.488 1.00 84.44 191 ASN A C 1
ATOM 1549 O O . ASN A 1 191 ? 3.269 11.643 -14.405 1.00 84.44 191 ASN A O 1
ATOM 1553 N N . ILE A 1 192 ? 3.563 12.053 -12.207 1.00 88.00 192 ILE A N 1
ATOM 1554 C CA . ILE A 1 192 ? 3.304 10.684 -11.760 1.00 88.00 192 ILE A CA 1
ATOM 1555 C C . ILE A 1 192 ? 1.815 10.511 -11.473 1.00 88.00 192 ILE A C 1
ATOM 1557 O O . ILE A 1 192 ? 1.221 11.273 -10.714 1.00 88.00 192 ILE A O 1
ATOM 1561 N N . ALA A 1 193 ? 1.225 9.463 -12.041 1.00 87.69 193 ALA A N 1
ATOM 1562 C CA . ALA A 1 193 ? -0.158 9.087 -11.794 1.00 87.69 193 ALA A CA 1
ATOM 1563 C C . ALA A 1 193 ? -0.266 7.586 -11.513 1.00 87.69 193 ALA A C 1
ATOM 1565 O O . ALA A 1 193 ? 0.434 6.775 -12.118 1.00 87.69 193 ALA A O 1
ATOM 1566 N N . PHE A 1 194 ? -1.187 7.221 -10.622 1.00 87.56 194 PHE A N 1
ATOM 1567 C CA . PHE A 1 194 ? -1.594 5.838 -10.394 1.00 87.56 194 PHE A CA 1
ATOM 1568 C C . PHE A 1 194 ? -2.982 5.612 -10.986 1.00 87.56 194 PHE A C 1
ATOM 1570 O O . PHE A 1 194 ? -3.898 6.408 -10.768 1.00 87.56 194 PHE A O 1
ATOM 1577 N N . ILE A 1 195 ? -3.142 4.523 -11.733 1.00 85.19 195 ILE A N 1
ATOM 1578 C CA . ILE A 1 195 ? -4.383 4.204 -12.437 1.00 85.19 195 ILE A CA 1
ATOM 1579 C C . ILE A 1 195 ? -5.002 2.978 -11.781 1.00 85.19 195 ILE A C 1
ATOM 1581 O O . ILE A 1 195 ? -4.402 1.909 -11.757 1.00 85.19 195 ILE A O 1
ATOM 1585 N N . THR A 1 196 ? -6.221 3.129 -11.270 1.00 86.44 196 THR A N 1
ATOM 1586 C CA . THR A 1 196 ? -6.959 2.042 -10.625 1.00 86.44 196 THR A CA 1
ATOM 1587 C C . THR A 1 196 ? -8.436 2.077 -10.992 1.00 86.44 196 THR A C 1
ATOM 1589 O O . THR A 1 196 ? -9.023 3.140 -11.195 1.00 86.44 196 THR A O 1
ATOM 1592 N N . GLN A 1 197 ? -9.046 0.893 -11.064 1.00 86.19 197 GLN A N 1
ATOM 1593 C CA . GLN A 1 197 ? -10.498 0.743 -11.166 1.00 86.19 197 GLN A CA 1
ATOM 1594 C C . GLN A 1 197 ? -11.179 0.739 -9.786 1.00 86.19 197 GLN A C 1
ATOM 1596 O O . GLN A 1 197 ? -12.404 0.881 -9.709 1.00 86.19 197 GLN A O 1
ATOM 1601 N N . ASP A 1 198 ? -10.418 0.593 -8.692 1.00 88.31 198 ASP A N 1
ATOM 1602 C CA . ASP A 1 198 ? -10.968 0.648 -7.338 1.00 88.31 198 ASP A CA 1
ATOM 1603 C C . ASP A 1 198 ? -11.280 2.106 -6.962 1.00 88.31 198 ASP A C 1
ATOM 1605 O O . ASP A 1 198 ? -10.409 2.933 -6.686 1.00 88.31 198 ASP A O 1
ATOM 1609 N N . LYS A 1 199 ? -12.578 2.423 -6.945 1.00 88.00 199 LYS A N 1
ATOM 1610 C CA . LYS A 1 199 ? -13.088 3.760 -6.622 1.00 88.00 199 LYS A CA 1
ATOM 1611 C C . LYS A 1 199 ? -12.763 4.190 -5.192 1.00 88.00 199 LYS A C 1
ATOM 1613 O O . LYS A 1 199 ? -12.658 5.389 -4.947 1.00 88.00 199 LYS A O 1
ATOM 1618 N N . ALA A 1 200 ? -12.683 3.259 -4.242 1.00 87.56 200 ALA A N 1
ATOM 1619 C CA . ALA A 1 200 ? -12.354 3.592 -2.861 1.00 87.56 200 ALA A CA 1
ATOM 1620 C C . ALA A 1 200 ? -10.871 3.943 -2.741 1.00 87.56 200 ALA A C 1
ATOM 1622 O O . ALA A 1 200 ? -10.544 4.959 -2.129 1.00 87.56 200 ALA A O 1
ATOM 1623 N N . LEU A 1 201 ? -10.005 3.177 -3.411 1.00 89.62 201 LEU A N 1
ATOM 1624 C CA . LEU A 1 201 ? -8.574 3.460 -3.477 1.00 89.62 201 LEU A CA 1
ATOM 1625 C C . LEU A 1 201 ? -8.292 4.796 -4.174 1.00 89.62 201 LEU A C 1
ATOM 1627 O O . LEU A 1 201 ? -7.543 5.614 -3.648 1.00 89.62 201 LEU A O 1
ATOM 1631 N N . ALA A 1 202 ? -8.963 5.072 -5.298 1.00 88.44 202 ALA A N 1
ATOM 1632 C CA . ALA A 1 202 ? -8.849 6.353 -5.996 1.00 88.44 202 ALA A CA 1
ATOM 1633 C C . ALA A 1 202 ? -9.277 7.539 -5.113 1.00 88.44 202 ALA A C 1
ATOM 1635 O O . ALA A 1 202 ? -8.604 8.568 -5.084 1.00 88.44 202 ALA A O 1
ATOM 1636 N N . LYS A 1 203 ? -10.372 7.398 -4.352 1.00 85.88 203 LYS A N 1
ATOM 1637 C CA . LYS A 1 203 ? -10.823 8.427 -3.400 1.00 85.88 203 LYS A CA 1
ATOM 1638 C C . LYS A 1 203 ? -9.845 8.620 -2.248 1.00 85.88 203 LYS A C 1
ATOM 1640 O O . LYS A 1 203 ? -9.610 9.759 -1.859 1.00 85.88 203 LYS A O 1
ATOM 1645 N N . LEU A 1 204 ? -9.294 7.533 -1.708 1.00 85.44 204 LEU A N 1
ATOM 1646 C CA . LEU A 1 204 ? -8.274 7.605 -0.667 1.00 85.44 204 LEU A CA 1
ATOM 1647 C C . LEU A 1 204 ? -7.025 8.323 -1.191 1.00 85.44 204 LEU A C 1
ATOM 1649 O O . LEU A 1 204 ? -6.565 9.265 -0.558 1.00 85.44 204 LEU A O 1
ATOM 1653 N N . GLY A 1 205 ? -6.524 7.937 -2.367 1.00 85.06 205 GLY A N 1
ATOM 1654 C CA . GLY A 1 205 ? -5.393 8.598 -3.016 1.00 85.06 205 GLY A CA 1
ATOM 1655 C C . GLY A 1 205 ? -5.653 10.086 -3.245 1.00 85.06 205 GLY A C 1
ATOM 1656 O O . GLY A 1 205 ? -4.832 10.913 -2.867 1.00 85.06 205 GLY A O 1
ATOM 1657 N N . ALA A 1 206 ? -6.830 10.445 -3.766 1.00 82.56 206 ALA A N 1
ATOM 1658 C CA . ALA A 1 206 ? -7.223 11.841 -3.933 1.00 82.56 206 ALA A CA 1
ATOM 1659 C C . ALA A 1 206 ? -7.267 12.599 -2.597 1.00 82.56 206 ALA A C 1
ATOM 1661 O O . ALA A 1 206 ? -6.767 13.712 -2.534 1.00 82.56 206 ALA A O 1
ATOM 1662 N N . LEU A 1 207 ? -7.799 12.006 -1.522 1.00 78.81 207 LEU A N 1
ATOM 1663 C CA . LEU A 1 207 ? -7.810 12.623 -0.190 1.00 78.81 207 LEU A CA 1
ATOM 1664 C C . LEU A 1 207 ? -6.388 12.891 0.329 1.00 78.81 207 LEU A C 1
ATOM 1666 O O . LEU A 1 207 ? -6.127 13.961 0.874 1.00 78.81 207 LEU A O 1
ATOM 1670 N N . MET A 1 208 ? -5.478 11.933 0.140 1.00 77.56 208 MET A N 1
ATOM 1671 C CA . MET A 1 208 ? -4.085 12.048 0.583 1.00 77.56 208 MET A CA 1
ATOM 1672 C C . MET A 1 208 ? -3.272 13.037 -0.270 1.00 77.56 208 MET A C 1
ATOM 1674 O O . MET A 1 208 ? -2.359 13.674 0.248 1.00 77.56 208 MET A O 1
ATOM 1678 N N . LEU A 1 209 ? -3.608 13.185 -1.558 1.00 76.69 209 LEU A N 1
ATOM 1679 C CA . LEU A 1 209 ? -2.917 14.064 -2.511 1.00 76.69 209 LEU A CA 1
ATOM 1680 C C . LEU A 1 209 ? -3.526 15.468 -2.632 1.00 76.69 209 LEU A C 1
ATOM 1682 O O . LEU A 1 209 ? -2.832 16.386 -3.056 1.00 76.69 209 LEU A O 1
ATOM 1686 N N . ALA A 1 210 ? -4.797 15.677 -2.266 1.00 62.91 210 ALA A N 1
ATOM 1687 C CA . ALA A 1 210 ? -5.510 16.960 -2.386 1.00 62.91 210 ALA A CA 1
ATOM 1688 C C . ALA A 1 210 ? -5.009 18.055 -1.420 1.00 62.91 210 ALA A C 1
ATOM 1690 O O . ALA A 1 210 ? -5.685 19.055 -1.178 1.00 62.91 210 ALA A O 1
ATOM 1691 N N . GLN A 1 211 ? -3.817 17.881 -0.863 1.00 50.34 211 GLN A N 1
ATOM 1692 C CA . GLN A 1 211 ? -3.245 18.714 0.175 1.00 50.34 211 GLN A CA 1
ATOM 1693 C C . GLN A 1 211 ? -2.046 19.470 -0.395 1.00 50.34 211 GLN A C 1
ATOM 1695 O O . GLN A 1 211 ? -1.027 18.885 -0.754 1.00 50.34 211 GLN A O 1
ATOM 1700 N N . LYS A 1 212 ? -2.172 20.798 -0.488 1.00 40.12 212 LYS A N 1
ATOM 1701 C CA . LYS A 1 212 ? -1.047 21.686 -0.798 1.00 40.12 212 LYS A CA 1
ATOM 1702 C C . LYS A 1 212 ? -0.129 21.737 0.424 1.00 40.12 212 LYS 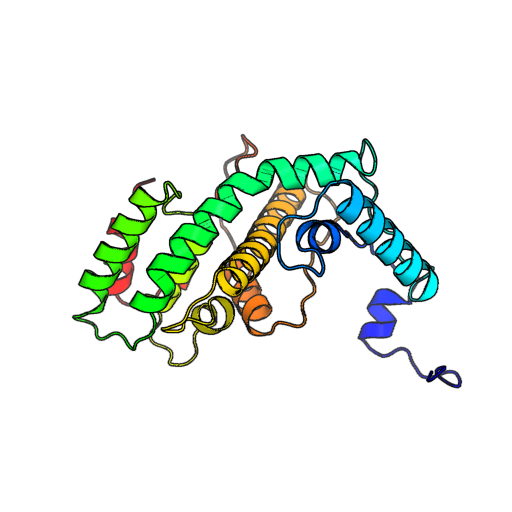A C 1
ATOM 1704 O O . LYS A 1 212 ? -0.489 22.358 1.419 1.00 40.12 212 LYS A O 1
ATOM 1709 N N . ASN A 1 213 ? 1.043 21.112 0.353 1.00 40.69 213 ASN A N 1
ATOM 1710 C CA . ASN A 1 213 ? 2.029 21.215 1.425 1.00 40.69 213 ASN A CA 1
ATOM 1711 C C . ASN A 1 213 ? 2.823 22.523 1.324 1.00 40.69 213 ASN A C 1
ATOM 1713 O O . ASN A 1 213 ? 3.431 22.834 0.302 1.00 40.69 213 ASN A O 1
ATOM 1717 N N . SER A 1 214 ? 2.854 23.258 2.430 1.00 38.81 214 SER A N 1
ATOM 1718 C CA . SER A 1 214 ? 3.872 24.249 2.763 1.00 38.81 214 SER A CA 1
ATOM 1719 C C . SER A 1 214 ? 5.112 23.545 3.348 1.00 38.81 214 SER A C 1
ATOM 1721 O O . SER A 1 214 ? 5.059 23.053 4.471 1.00 38.81 214 SER A O 1
ATOM 1723 N N . SER A 1 215 ? 6.216 23.552 2.582 1.00 39.97 215 SER A N 1
ATOM 1724 C CA . SER A 1 215 ? 7.635 23.240 2.917 1.00 39.97 215 SER A CA 1
ATOM 1725 C C . SER A 1 215 ? 8.055 21.803 3.323 1.00 39.97 215 SER A C 1
ATOM 1727 O O . SER A 1 215 ? 7.294 21.067 3.940 1.00 39.97 215 SER A O 1
ATOM 1729 N N . SER A 1 216 ? 9.299 21.424 2.961 1.00 41.16 216 SER A N 1
ATOM 1730 C CA . SER A 1 216 ? 9.982 20.122 3.173 1.00 41.16 216 SER A CA 1
ATOM 1731 C C . SER A 1 216 ? 11.501 20.331 3.394 1.00 41.16 216 SER A C 1
ATOM 1733 O O . SER A 1 216 ? 12.050 21.261 2.808 1.00 41.16 216 SER A O 1
ATOM 1735 N N . ASP A 1 217 ? 12.165 19.479 4.199 1.00 46.59 217 ASP A N 1
ATOM 1736 C CA . ASP A 1 217 ? 13.538 19.656 4.749 1.00 46.59 217 ASP A CA 1
ATOM 1737 C C . ASP A 1 217 ? 14.593 18.624 4.242 1.00 46.59 217 ASP A C 1
ATOM 1739 O O . ASP A 1 217 ? 15.452 18.135 4.969 1.00 46.59 217 ASP A O 1
ATOM 1743 N N . GLY A 1 218 ? 14.520 18.248 2.963 1.00 49.62 218 GLY A N 1
ATOM 1744 C CA . GLY A 1 218 ? 15.713 17.961 2.144 1.00 49.62 218 GLY A CA 1
ATOM 1745 C C . GLY A 1 218 ? 16.487 16.629 2.243 1.00 49.62 218 GLY A C 1
ATOM 1746 O O . GLY A 1 218 ? 16.865 16.132 1.188 1.00 49.62 218 GLY A O 1
ATOM 1747 N N . ASP A 1 219 ? 16.756 16.020 3.406 1.00 38.31 219 ASP A N 1
ATOM 1748 C CA . ASP A 1 219 ? 18.074 15.341 3.530 1.00 38.31 219 ASP A CA 1
ATOM 1749 C C . ASP A 1 219 ? 18.195 13.798 3.629 1.00 38.31 219 ASP A C 1
ATOM 1751 O O . ASP A 1 219 ? 19.321 13.304 3.707 1.00 38.31 219 ASP A O 1
ATOM 1755 N N . LYS A 1 220 ? 17.133 12.971 3.561 1.00 29.14 220 LYS A N 1
ATOM 1756 C CA . LYS A 1 220 ? 17.266 11.486 3.444 1.00 29.14 220 LYS A CA 1
ATOM 1757 C C . LYS A 1 220 ? 16.069 10.822 2.749 1.00 29.14 220 LYS A C 1
ATOM 1759 O O . LYS A 1 220 ? 14.927 11.159 3.049 1.00 29.14 220 LYS A O 1
ATOM 1764 N N . ILE A 1 221 ? 16.296 9.779 1.933 1.00 30.06 221 ILE A N 1
ATOM 1765 C CA . ILE A 1 221 ? 15.212 8.870 1.505 1.00 30.06 221 ILE A CA 1
ATOM 1766 C C . ILE A 1 221 ? 14.912 7.901 2.654 1.00 30.06 221 ILE A C 1
ATOM 1768 O O . ILE A 1 221 ? 15.534 6.853 2.809 1.00 30.06 221 ILE A O 1
ATOM 1772 N N . SER A 1 222 ? 13.939 8.284 3.468 1.00 30.25 222 SER A N 1
ATOM 1773 C CA . SER A 1 222 ? 13.177 7.397 4.343 1.00 30.25 222 SER A CA 1
ATOM 1774 C C . SER A 1 222 ? 11.712 7.559 3.951 1.00 30.25 222 SER A C 1
ATOM 1776 O O . SER A 1 222 ? 11.260 8.690 3.776 1.00 30.25 222 SER A O 1
ATOM 1778 N N . ALA A 1 223 ? 10.975 6.463 3.760 1.00 30.94 223 ALA A N 1
ATOM 1779 C CA . ALA A 1 223 ? 9.540 6.516 3.486 1.00 30.94 223 ALA A CA 1
ATOM 1780 C C . ALA A 1 223 ? 8.797 6.891 4.782 1.00 30.94 223 ALA A C 1
ATOM 1782 O O . ALA A 1 223 ? 8.232 6.042 5.461 1.00 30.94 223 ALA A O 1
ATOM 1783 N N . LYS A 1 224 ? 8.870 8.165 5.179 1.00 37.50 224 LYS A N 1
ATOM 1784 C CA . LYS A 1 224 ? 7.995 8.741 6.202 1.00 37.50 224 LYS A CA 1
ATOM 1785 C C . LYS A 1 224 ? 6.804 9.364 5.491 1.00 37.50 224 LYS A C 1
ATOM 1787 O O . LYS A 1 224 ? 6.932 10.386 4.811 1.00 37.50 224 LYS A O 1
ATOM 1792 N N . THR A 1 225 ? 5.640 8.745 5.643 1.00 41.59 225 THR A N 1
ATOM 1793 C CA . THR A 1 225 ? 4.401 9.351 5.163 1.00 41.59 225 THR A CA 1
ATOM 1794 C C . THR A 1 225 ? 3.970 10.408 6.177 1.00 41.59 225 THR A C 1
ATOM 1796 O O . THR A 1 225 ? 3.808 10.124 7.359 1.00 41.59 225 THR A O 1
ATOM 1799 N N . SER A 1 226 ? 3.834 11.654 5.727 1.00 41.69 226 SER A N 1
ATOM 1800 C CA . SER A 1 226 ? 3.344 12.762 6.549 1.00 41.69 226 SER A CA 1
ATOM 1801 C C . SER A 1 226 ? 1.924 13.093 6.126 1.00 41.69 226 SER A C 1
ATOM 1803 O O . SER A 1 226 ? 1.657 13.281 4.936 1.00 41.69 226 SER A O 1
ATOM 1805 N N . PHE A 1 227 ? 1.021 13.132 7.104 1.00 49.81 227 PHE A N 1
ATOM 1806 C CA . PHE A 1 227 ? -0.401 13.327 6.877 1.00 49.81 227 PHE A CA 1
ATOM 1807 C C . PHE A 1 227 ? -0.845 14.687 7.410 1.00 49.81 227 PHE A C 1
ATOM 1809 O O . PHE A 1 227 ? -0.584 15.016 8.568 1.00 49.81 227 PHE A O 1
ATOM 1816 N N . PRO A 1 228 ? -1.534 15.483 6.594 1.00 54.75 228 PRO A N 1
ATOM 1817 C CA . PRO A 1 228 ? -2.070 16.756 7.036 1.00 54.75 228 PRO A CA 1
ATOM 1818 C C . PRO A 1 228 ? -3.230 16.556 8.009 1.00 54.75 228 PRO A C 1
ATOM 1820 O O . PRO A 1 228 ? -4.164 15.809 7.739 1.00 54.75 228 PRO A O 1
ATOM 1823 N N . MET A 1 229 ? -3.204 17.281 9.127 1.00 58.03 229 MET A N 1
ATOM 1824 C CA . MET A 1 229 ? -4.163 17.134 10.233 1.00 58.03 229 MET A CA 1
ATOM 1825 C C . MET A 1 229 ? -5.636 17.291 9.820 1.00 58.03 229 MET A C 1
ATOM 1827 O O . MET A 1 229 ? -6.521 16.714 10.451 1.00 58.03 229 MET A O 1
ATOM 1831 N N . SER A 1 230 ? -5.906 18.051 8.757 1.00 57.56 230 SER A N 1
ATOM 1832 C CA . SER A 1 230 ? -7.256 18.330 8.259 1.00 57.56 230 SER A CA 1
ATOM 1833 C C . SER A 1 230 ? -7.959 17.119 7.638 1.00 57.56 230 SER A C 1
ATOM 1835 O O . SER A 1 230 ? -9.173 17.162 7.470 1.00 57.56 230 SER A O 1
ATOM 1837 N N . ILE A 1 231 ? -7.252 16.020 7.334 1.00 65.38 231 ILE A N 1
ATOM 1838 C CA . ILE A 1 231 ? -7.903 14.805 6.805 1.00 65.38 231 ILE A CA 1
ATOM 1839 C C . ILE A 1 231 ? -8.760 14.084 7.849 1.00 65.38 231 ILE A C 1
ATOM 1841 O O . ILE A 1 231 ? -9.632 13.301 7.480 1.00 65.38 231 ILE A O 1
ATOM 1845 N N . PHE A 1 232 ? -8.494 14.301 9.140 1.00 63.50 232 PHE A N 1
ATOM 1846 C CA . PHE A 1 232 ? -9.095 13.505 10.207 1.00 63.50 232 PHE A CA 1
ATOM 1847 C C . PHE A 1 232 ? -10.468 14.034 10.622 1.00 63.50 232 PHE A C 1
ATOM 1849 O O . PHE A 1 232 ? -11.436 13.277 10.614 1.00 63.50 232 PHE A O 1
ATOM 1856 N N . SER A 1 233 ? -10.563 15.311 11.006 1.00 68.00 233 SER A N 1
ATOM 1857 C CA . SER A 1 233 ? -11.816 15.992 11.368 1.00 68.00 233 SER A CA 1
ATOM 1858 C C . SER A 1 233 ? -11.535 17.415 11.865 1.00 68.00 233 SER A C 1
ATOM 1860 O O . SER A 1 233 ? -10.496 17.652 12.477 1.00 68.00 233 SER A O 1
ATOM 1862 N N . ASP A 1 234 ? -12.525 18.305 11.758 1.00 66.44 234 ASP A N 1
ATOM 1863 C CA . ASP A 1 234 ? -12.545 19.597 12.467 1.00 66.44 234 ASP A CA 1
ATOM 1864 C C . ASP A 1 234 ? -12.983 19.478 13.943 1.00 66.44 234 ASP A C 1
ATOM 1866 O O . ASP A 1 234 ? -12.981 20.454 14.694 1.00 66.44 234 ASP A O 1
ATOM 1870 N N . SER A 1 235 ? -13.390 18.287 14.397 1.00 76.88 235 SER A N 1
ATOM 1871 C CA . SER A 1 235 ? -13.830 18.088 15.781 1.00 76.88 235 SER A CA 1
ATOM 1872 C C . SER A 1 235 ? -12.656 18.103 16.763 1.00 76.88 235 SER A C 1
ATOM 1874 O O . SER A 1 235 ? -11.696 17.342 16.628 1.00 76.88 235 SER A O 1
ATOM 1876 N N . LEU A 1 236 ? -12.778 18.907 17.825 1.00 77.31 236 LEU A N 1
ATOM 1877 C CA . LEU A 1 236 ? -11.759 19.033 18.874 1.00 77.31 236 LEU A CA 1
ATOM 1878 C C . LEU A 1 236 ? -11.386 17.681 19.508 1.00 77.31 236 LEU A C 1
ATOM 1880 O O . LEU A 1 236 ? -10.219 17.432 19.797 1.00 77.31 236 LEU A O 1
ATOM 1884 N N . GLN A 1 237 ? -12.363 16.783 19.671 1.00 80.00 237 GLN A N 1
ATOM 1885 C CA . GLN A 1 237 ? -12.132 15.433 20.187 1.00 80.00 237 GLN A CA 1
ATOM 1886 C C . GLN A 1 237 ? -11.190 14.629 19.276 1.00 80.00 237 GLN A C 1
ATOM 1888 O O . GLN A 1 237 ? -10.222 14.044 19.754 1.00 80.00 237 GLN A O 1
ATOM 1893 N N . THR A 1 238 ? -11.436 14.628 17.964 1.00 77.88 238 THR A N 1
ATOM 1894 C CA . THR A 1 238 ? -10.583 13.919 16.999 1.00 77.88 238 THR A CA 1
ATOM 1895 C C . THR A 1 238 ? -9.204 14.560 16.923 1.00 77.88 238 THR A C 1
ATOM 1897 O O . THR A 1 238 ? -8.208 13.846 16.934 1.00 77.88 238 THR A O 1
ATOM 1900 N N . LEU A 1 239 ? -9.122 15.893 16.938 1.00 78.75 239 LEU A N 1
ATOM 1901 C CA . LEU A 1 239 ? -7.844 16.608 16.952 1.00 78.75 239 LEU A CA 1
ATOM 1902 C C . LEU A 1 239 ? -6.997 16.261 18.186 1.00 78.75 239 LEU A C 1
ATOM 1904 O O . LEU A 1 239 ? -5.783 16.101 18.067 1.00 78.75 239 LEU A O 1
ATOM 1908 N N . ASN A 1 240 ? -7.618 16.094 19.357 1.00 83.31 240 ASN A N 1
ATOM 1909 C CA . ASN A 1 240 ? -6.922 15.644 20.565 1.00 83.31 240 ASN A CA 1
ATOM 1910 C C . ASN A 1 240 ? -6.421 14.199 20.437 1.00 83.31 240 ASN A C 1
ATOM 1912 O O . ASN A 1 240 ? -5.298 13.914 20.849 1.00 83.31 240 ASN A O 1
ATOM 1916 N N . LEU A 1 241 ? -7.208 13.302 19.830 1.00 83.12 241 LEU A N 1
ATOM 1917 C CA . LEU A 1 241 ? -6.772 11.930 19.553 1.00 83.12 241 LEU A CA 1
ATOM 1918 C C . LEU A 1 241 ? -5.593 11.902 18.572 1.00 83.12 241 LEU A C 1
ATOM 1920 O O . LEU A 1 241 ? -4.621 11.194 18.820 1.00 83.12 241 LEU A O 1
ATOM 1924 N N . VAL A 1 242 ? -5.633 12.716 17.512 1.00 78.62 242 VAL A N 1
ATOM 1925 C CA . VAL A 1 242 ? -4.515 12.833 16.567 1.00 78.62 242 VAL A CA 1
ATOM 1926 C C . VAL A 1 242 ? -3.259 13.320 17.292 1.00 78.62 242 VAL A C 1
ATOM 1928 O O . VAL A 1 242 ? -2.218 12.686 17.184 1.00 78.62 242 VAL A O 1
ATOM 1931 N N . LYS A 1 243 ? -3.350 14.384 18.100 1.00 80.56 243 LYS A N 1
ATOM 1932 C CA . LYS A 1 243 ? -2.201 14.877 18.881 1.00 80.56 243 LYS A CA 1
ATOM 1933 C C . LYS A 1 243 ? -1.635 13.819 19.826 1.00 80.56 243 LYS A C 1
ATOM 1935 O O . LYS A 1 243 ? -0.424 13.662 19.923 1.00 80.56 243 LYS A O 1
ATOM 1940 N N . LYS A 1 244 ? -2.509 13.090 20.521 1.00 84.12 244 LYS A N 1
ATOM 1941 C CA . LYS A 1 244 ? -2.116 12.072 21.503 1.00 84.12 244 LYS A CA 1
ATOM 1942 C C . LYS A 1 244 ? -1.390 10.893 20.856 1.00 84.12 244 LYS A C 1
ATOM 1944 O O . LYS A 1 244 ? -0.410 10.410 21.419 1.00 84.12 244 LYS A O 1
ATOM 1949 N N . TYR A 1 245 ? -1.878 10.425 19.708 1.00 82.19 245 TYR A N 1
ATOM 1950 C CA . TYR A 1 245 ? -1.439 9.153 19.138 1.00 82.19 245 TYR A CA 1
ATOM 1951 C C . TYR A 1 245 ? -0.587 9.272 17.870 1.00 82.19 245 TYR A C 1
ATOM 1953 O O . TYR A 1 245 ? 0.193 8.368 17.603 1.00 82.19 245 TYR A O 1
ATOM 1961 N N . LEU A 1 246 ? -0.690 10.363 17.110 1.00 76.25 246 LEU A N 1
ATOM 1962 C CA . LEU A 1 246 ? -0.010 10.531 15.818 1.00 76.25 246 LEU A CA 1
ATOM 1963 C C . LEU A 1 246 ? 1.078 11.618 15.816 1.00 76.25 246 LEU A C 1
ATOM 1965 O O . LEU A 1 246 ? 1.816 11.713 14.843 1.00 76.25 246 LEU A O 1
ATOM 1969 N N . SER A 1 247 ? 1.195 12.448 16.862 1.00 68.00 247 SER A N 1
ATOM 1970 C CA . SER A 1 247 ? 2.172 13.558 16.914 1.00 68.00 247 SER A CA 1
ATOM 1971 C C . SER A 1 247 ? 3.438 13.281 17.739 1.00 68.00 247 SER A C 1
ATOM 1973 O O . SER A 1 247 ? 4.255 14.183 17.878 1.00 68.00 247 SER A O 1
ATOM 1975 N N . ASN A 1 248 ? 3.608 12.068 18.276 1.00 47.53 248 ASN A N 1
ATOM 1976 C CA . ASN A 1 248 ? 4.725 11.693 19.159 1.00 47.53 248 ASN A CA 1
ATOM 1977 C C . ASN A 1 248 ? 5.673 10.644 18.531 1.00 47.53 248 ASN A C 1
ATOM 1979 O O . ASN A 1 248 ? 6.127 9.752 19.244 1.00 47.53 248 ASN A O 1
ATOM 1983 N N . ASP A 1 249 ? 5.946 10.743 17.224 1.00 45.28 249 ASP A N 1
ATOM 1984 C CA . ASP A 1 249 ? 6.983 9.949 16.528 1.00 45.28 249 ASP A CA 1
ATOM 1985 C C . ASP A 1 249 ? 8.233 10.801 16.235 1.00 45.28 249 ASP A C 1
ATOM 1987 O O . ASP A 1 249 ? 8.082 11.908 15.662 1.00 45.28 249 ASP A O 1
#

Secondary structure (DSSP, 8-state):
-----S-PPPPHHHHHHSSS---EE--HHHHHHTTTTSPPPHHHHHHHHHHHHHHHHHH-TTSEEP--TTTTHHHHHHHHHHHHHHHHHHHHHHHHHHHHSS---HHHHHHHHHHHHHHHHHTT--TTSHHHHHHHHHHH--STT-HHHHHH---TT--HHHHHHHHHHHHHHHHHHHHHHHHHHTT-S-------S-HHHHHHHHHHHS------------------GGGT-S-HHHHHHHHHHHS--